Protein AF-A0A949ZXJ9-F1 (afdb_monomer)

Solvent-accessible surface area (backbone atoms only — not comparable to full-atom values): 14712 Å² total; per-residue (Å²): 136,83,86,86,90,83,84,88,88,80,91,83,83,80,79,71,75,76,80,73,78,78,48,72,56,46,71,42,41,58,65,57,52,45,64,54,50,70,73,74,50,68,72,44,39,47,47,49,15,63,69,40,70,42,55,49,70,57,46,52,46,35,64,77,39,49,53,77,28,40,34,56,60,52,51,35,49,32,49,62,71,32,32,38,46,34,33,14,66,48,75,73,50,61,63,41,78,58,80,86,57,70,38,28,66,61,82,78,85,68,98,75,73,59,37,93,50,44,85,59,66,90,40,46,70,57,50,52,36,55,76,68,73,48,52,64,62,56,49,14,59,75,70,74,52,51,49,68,52,50,52,29,36,62,72,48,61,20,38,34,49,56,43,48,51,56,33,47,76,71,58,23,43,63,32,34,34,35,36,37,92,39,94,45,62,60,52,50,47,50,58,57,38,49,58,47,71,76,46,51,89,84,54,63,96,54,77,79,69,80,69,76,77,70,71,86,87,70,79,80,78,75,77,80,80,79,80,68,79,84,78,81,82,79,82,84,80,82,92,133

Secondary structure (DSSP, 8-state):
-----------------------PPPEEEHHHHHHT-----HHHHHHHHHHH---HHHHHHHHH-GGGSBHHHHHHHHHHTT-EEEEESSSGGGS---TTS-EEETT---SSSS----------HHHHHHHTT--HHHHHHHTT--HHHHHHHHTT-SBHHHHHHHHHHTT-EEEEE--TT-SSHHHHHHHHHHHHHH-GGGS-SS---------S-----------PPPPPP-------

pLDDT: mean 71.78, std 20.56, range [30.41, 97.06]

Sequence (240 aa):
MQQTDAGLTRLESDHSPGSAVHWAPSVMTLDEFVQRMPQVQPPCAYRLSLDSGVEFNNVKHAFEQPLAVRLDTWLRLLRSLGVSMVAAARREDVASGDETVARVLIGAASENAGPALAPSGRRSLQDCRRAHNLSMAALAHQIGVSIDTVTSVERGHGLLRNVVRVCEQFGLKLFVAMPGRFRSVDELWAAHAERYLRAPKQFPLRRPTRKFDVPPEMDPPTPPRRSGPPRKARKSQQSG

Nearest PDB structures (foldseek):
  4ghj-assembly1_A  TM=9.511E-01  e=1.678E-01  Vibrio vulnificus CMCP6
  4pu8-assembly1_B  TM=9.112E-01  e=3.532E-01  Shewanella oneidensis MR-1
  9f9s-assembly1_CN  TM=8.215E-01  e=3.350E-01  Saccharomyces cerevisiae
  1pra-assembly1_A  TM=7.106E-01  e=7.051E-01  Phage 434
  3tys-assembly1_A  TM=6.679E-01  e=7.051E-01  Enterococcus faecalis

Radius of gyration: 29.55 Å; Cα contacts (8 Å, |Δi|>4): 280; chains: 1; bounding box: 151×35×68 Å

Structure (mmCIF, N/CA/C/O backbone):
data_AF-A0A949ZXJ9-F1
#
_entry.id   AF-A0A949ZXJ9-F1
#
loop_
_atom_site.group_PDB
_atom_site.id
_atom_site.type_symbol
_atom_site.label_atom_id
_atom_site.label_alt_id
_atom_site.label_comp_id
_atom_site.label_asym_id
_atom_site.label_entity_id
_atom_site.label_seq_id
_atom_site.pdbx_PDB_ins_code
_atom_site.Cartn_x
_atom_site.Cartn_y
_atom_site.Cartn_z
_atom_site.occupancy
_atom_site.B_iso_or_equiv
_atom_site.auth_seq_id
_atom_site.auth_comp_id
_atom_site.auth_asym_id
_atom_site.auth_atom_id
_atom_site.pdbx_PDB_model_num
ATOM 1 N N . MET A 1 1 ? -79.189 5.398 -4.515 1.00 35.25 1 MET A N 1
ATOM 2 C CA . MET A 1 1 ? -79.164 4.210 -3.632 1.00 35.25 1 MET A CA 1
ATOM 3 C C . MET A 1 1 ? -77.748 3.661 -3.696 1.00 35.25 1 MET A C 1
ATOM 5 O O . MET A 1 1 ? -77.304 3.362 -4.789 1.00 35.25 1 MET A O 1
ATOM 9 N N . GLN A 1 2 ? -76.923 4.023 -2.716 1.00 37.09 2 GLN A N 1
ATOM 10 C CA . GLN A 1 2 ? -76.567 3.252 -1.510 1.00 37.09 2 GLN A CA 1
ATOM 11 C C . GLN A 1 2 ? -75.369 2.308 -1.731 1.00 37.09 2 GLN A C 1
ATOM 13 O O . GLN A 1 2 ? -75.341 1.513 -2.660 1.00 37.09 2 GLN A O 1
ATOM 18 N N . GLN A 1 3 ? -74.388 2.515 -0.847 1.00 40.44 3 GLN A N 1
ATOM 19 C CA . GLN A 1 3 ? -73.155 1.780 -0.548 1.00 40.44 3 GLN A CA 1
ATOM 20 C C . GLN A 1 3 ? -73.360 0.262 -0.375 1.00 40.44 3 GLN A C 1
ATOM 22 O O . GLN A 1 3 ? -74.441 -0.134 0.041 1.00 40.44 3 GLN A O 1
ATOM 27 N N . THR A 1 4 ? -72.305 -0.551 -0.557 1.00 39.22 4 THR A N 1
ATOM 28 C CA . THR A 1 4 ? -71.490 -1.077 0.569 1.00 39.22 4 THR A CA 1
ATOM 29 C C . THR A 1 4 ? -70.258 -1.879 0.132 1.00 39.22 4 THR A C 1
ATOM 31 O O . THR A 1 4 ? -70.252 -2.573 -0.878 1.00 39.22 4 THR A O 1
ATOM 34 N N . ASP A 1 5 ? -69.246 -1.717 0.982 1.00 41.28 5 ASP A N 1
ATOM 35 C CA . ASP A 1 5 ? -67.963 -2.391 1.190 1.00 41.28 5 ASP A CA 1
ATOM 36 C C . ASP A 1 5 ? -68.040 -3.926 1.363 1.00 41.28 5 ASP A C 1
ATOM 38 O O . ASP A 1 5 ? -69.066 -4.415 1.836 1.00 41.28 5 ASP A O 1
ATOM 42 N N . ALA A 1 6 ? -66.933 -4.636 1.073 1.00 38.34 6 ALA A N 1
ATOM 43 C CA . ALA A 1 6 ? -66.349 -5.740 1.874 1.00 38.34 6 ALA A CA 1
ATOM 44 C C . ALA A 1 6 ? -65.429 -6.693 1.060 1.00 38.34 6 ALA A C 1
ATOM 46 O O . ALA A 1 6 ? -65.893 -7.567 0.337 1.00 38.34 6 ALA A O 1
ATOM 47 N N . GLY A 1 7 ? -64.113 -6.575 1.281 1.00 30.41 7 GLY A N 1
ATOM 48 C CA . GLY A 1 7 ? -63.345 -7.583 2.038 1.00 30.41 7 GLY A CA 1
ATOM 49 C C . GLY A 1 7 ? -62.830 -8.891 1.393 1.00 30.41 7 GLY A C 1
ATOM 50 O O . GLY A 1 7 ? -63.604 -9.806 1.150 1.00 30.41 7 GLY A O 1
ATOM 51 N N . LEU A 1 8 ? -61.483 -9.012 1.412 1.00 33.41 8 LEU A N 1
ATOM 52 C CA . LEU A 1 8 ? -60.635 -10.209 1.680 1.00 33.41 8 LEU A CA 1
ATOM 53 C C . LEU A 1 8 ? -60.565 -11.348 0.626 1.00 33.41 8 LEU A C 1
ATOM 55 O O . LEU A 1 8 ? -61.579 -11.749 0.086 1.00 33.41 8 LEU A O 1
ATOM 59 N N . THR A 1 9 ? -59.463 -12.063 0.327 1.00 37.66 9 THR A N 1
ATOM 60 C CA . THR A 1 9 ? -57.995 -12.056 0.593 1.00 37.66 9 THR A CA 1
ATOM 61 C C . THR A 1 9 ? -57.400 -13.275 -0.145 1.00 37.66 9 THR A C 1
ATOM 63 O O . THR A 1 9 ? -57.955 -14.360 0.015 1.00 37.66 9 THR A O 1
ATOM 66 N N . ARG A 1 10 ? -56.247 -13.148 -0.827 1.00 32.66 10 ARG A N 1
ATOM 67 C CA . ARG A 1 10 ? -55.096 -14.103 -0.839 1.00 32.66 10 ARG A CA 1
ATOM 68 C C . ARG A 1 10 ? -54.041 -13.592 -1.838 1.00 32.66 10 ARG A C 1
ATOM 70 O O . ARG A 1 10 ? -54.324 -13.528 -3.022 1.00 32.66 10 ARG A O 1
ATOM 77 N N . LEU A 1 11 ? -52.938 -12.972 -1.407 1.00 33.12 11 LEU A N 1
ATOM 78 C CA . LEU A 1 11 ? -5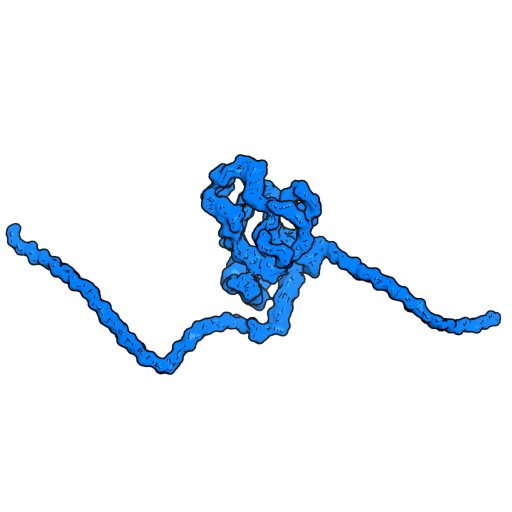1.667 -13.617 -1.033 1.00 33.12 11 LEU A CA 1
ATOM 79 C C . LEU A 1 11 ? -51.212 -14.676 -2.046 1.00 33.12 11 LEU A C 1
ATOM 81 O O . LEU A 1 11 ? -51.436 -15.858 -1.816 1.00 33.12 11 LEU A O 1
ATOM 85 N N . GLU A 1 12 ? -50.494 -14.243 -3.083 1.00 33.81 12 GLU A N 1
ATOM 86 C CA . GLU A 1 12 ? -49.236 -14.896 -3.444 1.00 33.81 12 GLU A CA 1
ATOM 87 C C . GLU A 1 12 ? -48.140 -13.838 -3.584 1.00 33.81 12 GLU A C 1
ATOM 89 O O . GLU A 1 12 ? -48.235 -12.832 -4.284 1.00 33.81 12 GLU A O 1
ATOM 94 N N . SER A 1 13 ? -47.143 -14.059 -2.749 1.00 41.78 13 SER A N 1
ATOM 95 C CA . SER A 1 13 ? -45.873 -13.390 -2.616 1.00 41.78 13 SER A CA 1
ATOM 96 C C . SER A 1 13 ? -44.970 -13.715 -3.798 1.00 41.78 13 SER A C 1
ATOM 98 O O . SER A 1 13 ? -44.539 -14.857 -3.907 1.00 41.78 13 SER A O 1
ATOM 100 N N . ASP A 1 14 ? -44.559 -12.703 -4.554 1.00 32.44 14 ASP A N 1
ATOM 101 C CA . ASP A 1 14 ? -43.252 -12.737 -5.205 1.00 32.44 14 ASP A CA 1
ATOM 102 C C . ASP A 1 14 ? -42.349 -11.719 -4.518 1.00 32.44 14 ASP A C 1
ATOM 104 O O . ASP A 1 14 ? -42.272 -10.532 -4.844 1.00 32.44 14 ASP A O 1
ATOM 108 N N . HIS A 1 15 ? -41.683 -12.222 -3.478 1.00 34.06 15 HIS A N 1
ATOM 109 C CA . HIS A 1 15 ? -40.451 -11.652 -2.966 1.00 34.06 15 HIS A CA 1
ATOM 110 C C . HIS A 1 15 ? -39.441 -11.582 -4.114 1.00 34.06 15 HIS A C 1
ATOM 112 O O . HIS A 1 15 ? -38.702 -12.530 -4.370 1.00 34.06 15 HIS A O 1
ATOM 118 N N . SER A 1 16 ? -39.378 -10.433 -4.783 1.00 33.38 16 SER A N 1
ATOM 119 C CA . SER A 1 16 ? -38.184 -10.077 -5.540 1.00 33.38 16 SER A CA 1
ATOM 120 C C . SER A 1 16 ? -37.011 -10.052 -4.553 1.00 33.38 16 SER A C 1
ATOM 122 O O . SER A 1 16 ? -37.080 -9.314 -3.562 1.00 33.38 16 SER A O 1
ATOM 124 N N . PRO A 1 17 ? -35.954 -10.861 -4.758 1.00 38.81 17 PRO A N 1
ATOM 125 C CA . PRO A 1 17 ? -34.787 -10.811 -3.900 1.00 38.81 17 PRO A CA 1
ATOM 126 C C . PRO A 1 17 ? -34.227 -9.398 -4.001 1.00 38.81 17 PRO A C 1
ATOM 128 O O . PRO A 1 17 ? -34.030 -8.879 -5.101 1.00 38.81 17 PRO A O 1
ATOM 131 N N . GLY A 1 18 ? -34.057 -8.760 -2.841 1.00 31.17 18 GLY A N 1
ATOM 132 C CA . GLY A 1 18 ? -33.587 -7.390 -2.738 1.00 31.17 18 GLY A CA 1
ATOM 133 C C . GLY A 1 18 ? -32.405 -7.186 -3.671 1.00 31.17 18 GLY A C 1
ATOM 134 O O . GLY A 1 18 ? -31.386 -7.860 -3.530 1.00 31.17 18 GLY A O 1
ATOM 135 N N . SER A 1 19 ? -32.581 -6.285 -4.639 1.00 33.31 19 SER A N 1
ATOM 136 C CA . SER A 1 19 ? -31.509 -5.788 -5.487 1.00 33.31 19 SER A CA 1
ATOM 137 C C . SER A 1 19 ? -30.420 -5.289 -4.550 1.00 33.31 19 SER A C 1
ATOM 139 O O . SER A 1 19 ? -30.524 -4.191 -3.999 1.00 33.31 19 SER A O 1
ATOM 141 N N . ALA A 1 20 ? -29.421 -6.134 -4.292 1.00 38.53 20 ALA A N 1
ATOM 142 C CA . ALA A 1 20 ? -28.254 -5.762 -3.530 1.00 38.53 20 ALA A CA 1
ATOM 143 C C . ALA A 1 20 ? -27.659 -4.591 -4.294 1.00 38.53 20 ALA A C 1
ATOM 145 O O . ALA A 1 20 ? -27.154 -4.756 -5.403 1.00 38.53 20 ALA A O 1
ATOM 146 N N . VAL A 1 21 ? -27.820 -3.386 -3.751 1.00 38.50 21 VAL A N 1
ATOM 147 C CA . VAL A 1 21 ? -27.172 -2.204 -4.293 1.00 38.50 21 VAL A CA 1
ATOM 148 C C . VAL A 1 21 ? -25.686 -2.532 -4.248 1.00 38.50 21 VAL A C 1
ATOM 150 O O . VAL A 1 21 ? -25.080 -2.563 -3.176 1.00 38.50 21 VAL A O 1
ATOM 153 N N . HIS A 1 22 ? -25.121 -2.895 -5.398 1.00 47.06 22 HIS A N 1
ATOM 154 C CA . HIS A 1 22 ? -23.694 -3.099 -5.557 1.00 47.06 22 HIS A CA 1
ATOM 155 C C . HIS A 1 22 ? -23.064 -1.716 -5.458 1.00 47.06 22 HIS A C 1
ATOM 157 O O . HIS A 1 22 ? -22.890 -1.006 -6.444 1.00 47.06 22 HIS A O 1
ATOM 163 N N . TRP A 1 23 ? -22.806 -1.289 -4.225 1.00 56.69 23 TRP A N 1
ATOM 164 C CA . TRP A 1 23 ? -22.100 -0.053 -3.955 1.00 56.69 23 TRP A CA 1
ATOM 165 C C . TRP A 1 23 ? -20.683 -0.202 -4.504 1.00 56.69 23 TRP A C 1
ATOM 167 O O . TRP A 1 23 ? -19.914 -1.050 -4.039 1.00 56.69 23 TRP A O 1
ATOM 177 N N . ALA A 1 24 ? -20.362 0.595 -5.525 1.00 66.00 24 ALA A N 1
ATOM 178 C CA . ALA A 1 24 ? -19.021 0.652 -6.082 1.00 66.00 24 ALA A CA 1
ATOM 179 C C . ALA A 1 24 ? -18.012 0.948 -4.954 1.00 66.00 24 ALA A C 1
ATOM 181 O O . ALA A 1 24 ? -18.298 1.779 -4.083 1.00 66.00 24 ALA A O 1
ATOM 182 N N . PRO A 1 25 ? -16.850 0.271 -4.924 1.00 73.50 25 PRO A N 1
ATOM 183 C CA . PRO A 1 25 ? -15.856 0.513 -3.890 1.00 73.50 25 PRO A CA 1
ATOM 184 C C . PRO A 1 25 ? -15.396 1.971 -3.956 1.00 73.50 25 PRO A C 1
ATOM 186 O O . PRO A 1 25 ? -15.124 2.504 -5.031 1.00 73.50 25 PRO A O 1
ATOM 189 N N . SER A 1 26 ? -15.293 2.622 -2.799 1.00 85.38 26 SER A N 1
ATOM 190 C CA . SER A 1 26 ? -14.729 3.969 -2.727 1.00 85.38 26 SER A CA 1
ATOM 191 C C . SER A 1 26 ? -13.209 3.883 -2.866 1.00 85.38 26 SER A C 1
ATOM 193 O O . SER A 1 26 ? -12.551 3.158 -2.114 1.00 85.38 26 SER A O 1
ATOM 195 N N . VAL A 1 27 ? -12.661 4.586 -3.859 1.00 89.06 27 VAL A N 1
ATOM 196 C CA . VAL A 1 27 ? -11.242 4.537 -4.234 1.00 89.06 27 VAL A CA 1
ATOM 197 C C . VAL A 1 27 ? -10.588 5.886 -3.963 1.00 89.06 27 VAL A C 1
ATOM 199 O O . VAL A 1 27 ? -11.082 6.925 -4.398 1.00 89.06 27 VAL A O 1
ATOM 202 N N . MET A 1 28 ? -9.447 5.865 -3.282 1.00 91.44 28 MET A N 1
ATOM 203 C CA . MET A 1 28 ? -8.656 7.054 -2.951 1.00 91.44 28 MET A CA 1
ATOM 204 C C . MET A 1 28 ? -7.157 6.757 -3.043 1.00 91.44 28 MET A C 1
ATOM 206 O O . MET A 1 28 ? -6.758 5.599 -3.146 1.00 91.44 28 MET A O 1
ATOM 210 N N . THR A 1 29 ? -6.309 7.779 -3.054 1.00 91.25 29 THR A N 1
ATOM 211 C CA . THR A 1 29 ? -4.852 7.602 -2.988 1.00 91.25 29 THR A CA 1
ATOM 212 C C . THR A 1 29 ? -4.421 7.175 -1.583 1.00 91.25 29 THR A C 1
ATOM 214 O O . THR A 1 29 ? -5.170 7.317 -0.613 1.00 91.25 29 THR A O 1
ATOM 217 N N . LEU A 1 30 ? -3.194 6.659 -1.459 1.00 86.69 30 LEU A N 1
ATOM 218 C CA . LEU A 1 30 ? -2.596 6.368 -0.152 1.00 86.69 30 LEU A CA 1
ATOM 219 C C . LEU A 1 30 ? -2.571 7.612 0.753 1.00 86.69 30 LEU A C 1
ATOM 221 O O . LEU A 1 30 ? -2.910 7.518 1.930 1.00 86.69 30 LEU A O 1
ATOM 225 N N . ASP A 1 31 ? -2.221 8.769 0.191 1.00 85.50 31 ASP A N 1
ATOM 226 C CA . ASP A 1 31 ? -2.142 10.025 0.938 1.00 85.50 31 ASP A CA 1
ATOM 227 C C . ASP A 1 31 ? -3.522 10.499 1.400 1.00 85.50 31 ASP A C 1
ATOM 229 O O . ASP A 1 31 ? -3.679 10.862 2.561 1.00 85.50 31 ASP A O 1
ATOM 233 N N . GLU A 1 32 ? -4.543 10.431 0.537 1.00 89.38 32 GLU A N 1
ATOM 234 C CA . GLU A 1 32 ? -5.927 10.753 0.910 1.00 89.38 32 GLU A CA 1
ATOM 235 C C . GLU A 1 32 ? -6.420 9.841 2.039 1.00 89.38 32 GLU A C 1
ATOM 237 O O . GLU A 1 32 ? -7.054 10.314 2.980 1.00 89.38 32 GLU A O 1
ATOM 242 N N . PHE A 1 33 ? -6.109 8.544 1.969 1.00 87.06 33 PHE A N 1
ATOM 243 C CA . PHE A 1 33 ? -6.472 7.578 3.001 1.00 87.06 33 PHE A CA 1
ATOM 244 C C . PHE A 1 33 ? -5.816 7.908 4.344 1.00 87.06 33 PHE A C 1
ATOM 246 O O . PHE A 1 33 ? -6.493 7.916 5.366 1.00 87.06 33 PHE A O 1
ATOM 253 N N . VAL A 1 34 ? -4.518 8.225 4.342 1.00 83.19 34 VAL A N 1
ATOM 254 C CA . VAL A 1 34 ? -3.758 8.544 5.559 1.00 83.19 34 VAL A CA 1
ATOM 255 C C . VAL A 1 34 ? -4.181 9.894 6.146 1.00 83.19 34 VAL A C 1
ATOM 257 O O . VAL A 1 34 ? -4.393 9.992 7.350 1.00 83.19 34 VAL A O 1
ATOM 260 N N . GLN A 1 35 ? -4.379 10.924 5.316 1.00 81.69 35 GLN A N 1
ATOM 261 C CA . GLN A 1 35 ? -4.863 12.239 5.762 1.00 81.69 35 GLN A CA 1
ATOM 262 C C . GLN A 1 35 ? -6.271 12.165 6.360 1.00 81.69 35 GLN A C 1
ATOM 264 O O . GLN A 1 35 ? -6.571 12.857 7.332 1.00 81.69 35 GLN A O 1
ATOM 269 N N . ARG A 1 36 ? -7.128 11.306 5.794 1.00 78.00 36 ARG A N 1
ATOM 270 C CA . ARG A 1 36 ? -8.477 11.015 6.298 1.00 78.00 36 ARG A CA 1
ATOM 271 C C . ARG A 1 36 ? -8.502 9.988 7.424 1.00 78.00 36 ARG A C 1
ATOM 273 O O . ARG A 1 36 ? -9.582 9.604 7.855 1.00 78.00 36 ARG A O 1
ATOM 280 N N . MET A 1 37 ? -7.347 9.607 7.961 1.00 70.31 37 MET A N 1
ATOM 281 C CA . MET A 1 37 ? -7.251 9.048 9.306 1.00 70.31 37 MET A CA 1
ATOM 282 C C . MET A 1 37 ? -6.791 10.117 10.300 1.00 70.31 37 MET A C 1
ATOM 284 O O . MET A 1 37 ? -5.748 9.949 10.945 1.00 70.31 37 MET A O 1
ATOM 288 N N . PRO A 1 38 ? -7.514 11.246 10.438 1.00 52.94 38 PRO A N 1
ATOM 289 C CA . PRO A 1 38 ? -7.134 12.247 11.406 1.00 52.94 38 PRO A CA 1
ATOM 290 C C . PRO A 1 38 ? -7.295 11.602 12.777 1.00 52.94 38 PRO A C 1
ATOM 292 O O . PRO A 1 38 ? -8.370 11.127 13.124 1.00 52.94 38 PRO A O 1
ATOM 295 N N . GLN A 1 39 ? -6.222 11.579 13.565 1.00 52.75 39 GLN A N 1
ATOM 296 C CA . GLN A 1 39 ? -6.271 11.086 14.937 1.00 52.75 39 GLN A CA 1
ATOM 297 C C . GLN A 1 39 ? -6.720 9.625 14.995 1.00 52.75 39 GLN A C 1
ATOM 299 O O . GLN A 1 39 ? -7.873 9.298 15.276 1.00 52.75 39 GLN A O 1
ATOM 304 N N . VAL A 1 40 ? -5.769 8.714 14.813 1.00 53.06 40 VAL A N 1
ATOM 305 C CA . VAL A 1 40 ? -5.914 7.364 15.342 1.00 53.06 40 VAL A CA 1
ATOM 306 C C . VAL A 1 40 ? -6.118 7.485 16.858 1.00 53.06 40 VAL A C 1
ATOM 308 O O . VAL A 1 40 ? -5.170 7.496 17.640 1.00 53.06 40 VAL A O 1
ATOM 311 N N . GLN A 1 41 ? -7.373 7.659 17.273 1.00 55.47 41 GLN A N 1
ATOM 312 C CA . GLN A 1 41 ? -7.766 7.664 18.667 1.00 55.47 41 GLN A CA 1
ATOM 313 C C . GLN A 1 41 ? -7.244 6.339 19.245 1.00 55.47 41 GLN A C 1
ATOM 315 O O . GLN A 1 41 ? -7.408 5.290 18.602 1.00 55.47 41 GLN A O 1
ATOM 320 N N . PRO A 1 42 ? -6.590 6.354 20.419 1.00 57.97 42 PRO A N 1
ATOM 321 C CA . PRO A 1 42 ? -5.915 5.184 20.981 1.00 57.97 42 PRO A CA 1
ATOM 322 C C . PRO A 1 42 ? -6.707 3.861 20.935 1.00 57.97 42 PRO A C 1
ATOM 324 O O . PRO A 1 42 ? -6.080 2.833 20.659 1.00 57.97 42 PRO A O 1
ATOM 327 N N . PRO A 1 43 ? -8.050 3.839 21.125 1.00 64.88 43 PRO A N 1
ATOM 328 C CA . PRO A 1 43 ? -8.830 2.601 21.063 1.00 64.88 43 PRO A CA 1
ATOM 329 C C . PRO A 1 43 ? -8.708 1.874 19.719 1.00 64.88 43 PRO A C 1
ATOM 331 O O . PRO A 1 43 ? -8.622 0.647 19.673 1.00 64.88 43 PRO A O 1
ATOM 334 N N . CYS A 1 44 ? -8.643 2.623 18.620 1.00 70.88 44 CYS A N 1
ATOM 335 C CA . CYS A 1 44 ? -8.698 2.061 17.280 1.00 70.88 44 CYS A CA 1
ATOM 336 C C . CYS A 1 44 ? -7.325 1.580 16.785 1.00 70.88 44 CYS A C 1
ATOM 338 O O . CYS A 1 44 ? -7.248 0.500 16.203 1.00 70.88 44 CYS A O 1
ATOM 340 N N . ALA A 1 45 ? -6.225 2.292 17.085 1.00 75.81 45 ALA A N 1
ATOM 341 C CA . ALA A 1 45 ? -4.870 1.757 16.846 1.00 75.81 45 ALA A CA 1
ATOM 342 C C . ALA A 1 45 ? -4.631 0.483 17.646 1.00 75.81 45 ALA A C 1
ATOM 344 O O . ALA A 1 45 ? -4.013 -0.458 17.152 1.00 75.81 45 ALA A O 1
ATOM 345 N N . TYR A 1 46 ? -5.088 0.467 18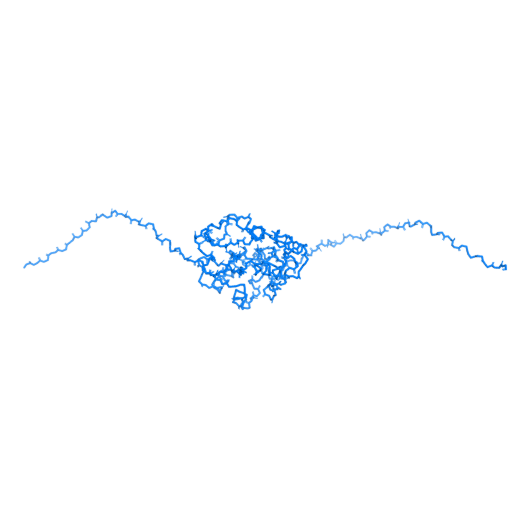.899 1.00 76.75 46 TYR A N 1
ATOM 346 C CA . TYR A 1 46 ? -4.913 -0.686 19.764 1.00 76.75 46 TYR A CA 1
ATOM 347 C C . TYR A 1 46 ? -5.678 -1.894 19.235 1.00 76.75 46 TYR A C 1
ATOM 349 O O . TYR A 1 46 ? -5.105 -2.975 19.108 1.00 76.75 46 TYR A O 1
ATOM 357 N N . ARG A 1 47 ? -6.936 -1.699 18.830 1.00 78.56 47 ARG A N 1
ATOM 358 C CA . ARG A 1 47 ? -7.719 -2.749 18.181 1.00 78.56 47 ARG A CA 1
ATOM 359 C C . ARG A 1 47 ? -7.057 -3.242 16.895 1.00 78.56 47 ARG A C 1
ATOM 361 O O . ARG A 1 47 ? -6.891 -4.447 16.731 1.00 78.56 47 ARG A O 1
ATOM 368 N N . LEU A 1 48 ? -6.608 -2.329 16.040 1.00 83.25 48 LEU A N 1
ATOM 369 C CA . LEU A 1 48 ? -5.936 -2.680 14.795 1.00 83.25 48 LEU A CA 1
ATOM 370 C C . LEU A 1 48 ? -4.632 -3.452 15.046 1.00 83.25 48 LEU A C 1
ATOM 372 O O . LEU A 1 48 ? -4.328 -4.400 14.326 1.00 83.25 48 LEU A O 1
ATOM 376 N N . SER A 1 49 ? -3.887 -3.101 16.096 1.00 86.19 49 SER A N 1
ATOM 377 C CA . SER A 1 49 ? -2.706 -3.842 16.560 1.00 86.19 49 SER A CA 1
ATOM 378 C C . SER A 1 49 ? -3.052 -5.287 16.931 1.00 86.19 49 SER A C 1
ATOM 380 O O . SER A 1 49 ? -2.312 -6.207 16.590 1.00 86.19 49 SER A O 1
ATOM 382 N N . LEU A 1 50 ? -4.169 -5.511 17.627 1.00 82.56 50 LEU A N 1
ATOM 383 C CA . LEU A 1 50 ? -4.619 -6.858 17.991 1.00 82.56 50 LEU A CA 1
ATOM 384 C C . LEU A 1 50 ? -5.078 -7.662 16.770 1.00 82.56 50 LEU A C 1
ATOM 386 O O . LEU A 1 50 ? -4.667 -8.809 16.620 1.00 82.56 50 LEU A O 1
ATOM 390 N N . ASP A 1 51 ? -5.866 -7.051 15.886 1.00 83.50 51 ASP A N 1
ATOM 391 C CA . ASP A 1 51 ? -6.423 -7.725 14.705 1.00 83.50 51 ASP A CA 1
ATOM 392 C C . ASP A 1 51 ? -5.344 -8.083 13.676 1.00 83.50 51 ASP A C 1
ATOM 394 O O . ASP A 1 51 ? -5.389 -9.146 13.058 1.00 83.50 51 ASP A O 1
ATOM 398 N N . SER A 1 52 ? -4.339 -7.219 13.522 1.00 84.06 52 SER A N 1
ATOM 399 C CA . SER A 1 52 ? -3.246 -7.412 12.562 1.00 84.06 52 SER A CA 1
ATOM 400 C C . SER A 1 52 ? -2.045 -8.181 13.125 1.00 84.06 52 SER A C 1
ATOM 402 O O . SER A 1 52 ? -1.170 -8.598 12.360 1.00 84.06 52 SER A O 1
ATOM 404 N N . GLY A 1 53 ? -1.951 -8.311 14.453 1.00 86.00 53 GLY A N 1
ATOM 405 C CA . GLY A 1 53 ? -0.754 -8.788 15.151 1.00 86.00 53 GLY A CA 1
ATOM 406 C C . GLY A 1 53 ? 0.447 -7.830 15.073 1.00 86.00 53 GLY A C 1
ATOM 407 O O . GLY A 1 53 ? 1.554 -8.205 15.462 1.00 86.00 53 GLY A O 1
ATOM 408 N N . VAL A 1 54 ? 0.265 -6.610 14.557 1.00 87.12 54 VAL A N 1
ATOM 409 C CA . VAL A 1 54 ? 1.302 -5.569 14.489 1.00 87.12 54 VAL A CA 1
ATOM 410 C C . VAL A 1 54 ? 1.347 -4.826 15.816 1.00 87.12 54 VAL A C 1
ATOM 412 O O . VAL A 1 54 ? 0.316 -4.477 16.369 1.00 87.12 54 VAL A O 1
ATOM 415 N N . GLU A 1 55 ? 2.536 -4.553 16.345 1.00 86.50 55 GLU A N 1
ATOM 416 C CA . GLU A 1 55 ? 2.648 -3.837 17.617 1.00 86.50 55 GLU A CA 1
ATOM 417 C C . GLU A 1 55 ? 2.055 -2.425 17.554 1.00 86.50 55 GLU A C 1
ATOM 419 O O . GLU A 1 55 ? 2.268 -1.707 16.583 1.00 86.50 55 GLU A O 1
ATOM 424 N N . PHE A 1 56 ? 1.388 -1.992 18.627 1.00 83.12 56 PHE A N 1
ATOM 425 C CA . PHE A 1 56 ? 0.729 -0.684 18.724 1.00 83.12 56 PHE A CA 1
ATOM 426 C C . PHE A 1 56 ? 1.593 0.499 18.256 1.00 83.12 56 PHE A C 1
ATOM 428 O O . PHE A 1 56 ? 1.139 1.317 17.458 1.00 83.12 56 PHE A O 1
ATOM 435 N N . ASN A 1 57 ? 2.855 0.570 18.695 1.00 82.44 57 ASN A N 1
ATOM 436 C CA . ASN A 1 57 ? 3.765 1.644 18.280 1.00 82.44 57 ASN A CA 1
ATOM 437 C C . ASN A 1 57 ? 4.062 1.598 16.773 1.00 82.44 57 ASN A C 1
ATOM 439 O O . ASN A 1 57 ? 4.166 2.644 16.139 1.00 82.44 57 ASN A O 1
ATOM 443 N N . ASN A 1 58 ? 4.133 0.399 16.190 1.00 86.44 58 ASN A N 1
ATOM 444 C CA . ASN A 1 58 ? 4.332 0.213 14.755 1.00 86.44 58 ASN A CA 1
ATOM 445 C C . ASN A 1 58 ? 3.066 0.551 13.961 1.00 86.44 58 ASN A C 1
ATOM 447 O O . ASN A 1 58 ? 3.181 1.053 12.849 1.00 86.44 58 ASN A O 1
ATOM 451 N N . VAL A 1 59 ? 1.871 0.332 14.525 1.00 87.12 59 VAL A N 1
ATOM 452 C CA . VAL A 1 59 ? 0.610 0.813 13.937 1.00 87.12 59 VAL A CA 1
ATOM 453 C C . VAL A 1 59 ? 0.620 2.335 13.870 1.00 87.12 59 VAL A C 1
ATOM 455 O O . VAL A 1 59 ? 0.412 2.898 12.801 1.00 87.12 59 VAL A O 1
ATOM 458 N N . LYS A 1 60 ? 0.918 3.004 14.990 1.00 83.31 60 LYS A N 1
ATOM 459 C CA . LYS A 1 60 ? 0.997 4.468 15.047 1.00 83.31 60 LYS A CA 1
ATOM 460 C C . LYS A 1 60 ? 2.006 5.008 14.029 1.00 83.31 60 LYS A C 1
ATOM 462 O O . LYS A 1 60 ? 1.648 5.833 13.194 1.00 83.31 60 LYS A O 1
ATOM 467 N N . HIS A 1 61 ? 3.225 4.468 14.042 1.00 85.56 61 HIS A N 1
ATOM 468 C CA . HIS A 1 61 ? 4.266 4.862 13.098 1.00 85.56 61 HIS A CA 1
ATOM 469 C C . HIS A 1 61 ? 3.842 4.641 11.640 1.00 85.56 61 HIS A C 1
ATOM 471 O O . HIS A 1 61 ? 4.148 5.466 10.781 1.00 85.56 61 HIS A O 1
ATOM 477 N N . ALA A 1 62 ? 3.097 3.567 11.357 1.00 88.88 62 ALA A N 1
ATOM 478 C CA . ALA A 1 62 ? 2.661 3.272 10.004 1.00 88.88 62 ALA A CA 1
ATOM 479 C C . ALA A 1 62 ? 1.709 4.319 9.421 1.00 88.88 62 ALA A C 1
ATOM 481 O O . ALA A 1 62 ? 1.783 4.596 8.229 1.00 88.88 62 ALA A O 1
ATOM 482 N N . PHE A 1 63 ? 0.854 4.925 10.241 1.00 86.31 63 PHE A N 1
ATOM 483 C CA . PHE A 1 63 ? -0.028 6.004 9.792 1.00 86.31 63 PHE A CA 1
ATOM 484 C C . PHE A 1 63 ? 0.646 7.378 9.824 1.00 86.31 63 PHE A C 1
ATOM 486 O O . PHE A 1 63 ? 0.298 8.237 9.025 1.00 86.31 63 PHE A O 1
ATOM 493 N N . GLU A 1 64 ? 1.647 7.585 10.681 1.00 86.50 64 GLU A N 1
ATOM 494 C CA . GLU A 1 64 ? 2.448 8.817 10.676 1.00 86.50 64 GLU A CA 1
ATOM 495 C C . GLU A 1 64 ? 3.397 8.895 9.472 1.00 86.50 64 GLU A C 1
ATOM 497 O O . GLU A 1 64 ? 3.638 9.974 8.935 1.00 86.50 64 GLU A O 1
ATOM 502 N N . GLN A 1 65 ? 3.965 7.759 9.055 1.00 89.19 65 GLN A N 1
ATOM 503 C CA . GLN A 1 65 ? 4.964 7.686 7.986 1.00 89.19 65 GLN A CA 1
ATOM 504 C C . GLN A 1 65 ? 4.734 6.464 7.082 1.00 89.19 65 GLN A C 1
ATOM 506 O O . GLN A 1 65 ? 5.590 5.576 7.019 1.00 89.19 65 GLN A O 1
ATOM 511 N N . PRO A 1 66 ? 3.622 6.406 6.327 1.00 89.25 66 PRO A N 1
ATOM 512 C CA . PRO A 1 66 ? 3.247 5.229 5.535 1.00 89.25 66 PRO A CA 1
ATOM 513 C C . PRO A 1 66 ? 4.342 4.800 4.552 1.00 89.25 66 PRO A C 1
ATOM 515 O O . PRO A 1 66 ? 4.654 3.619 4.426 1.00 89.25 66 PRO A O 1
ATOM 518 N N . LEU A 1 67 ? 5.028 5.752 3.918 1.00 92.38 67 LEU A N 1
ATOM 519 C CA . LEU A 1 67 ? 6.091 5.469 2.950 1.00 92.38 67 LEU A CA 1
ATOM 520 C C . LEU A 1 67 ? 7.342 4.803 3.560 1.00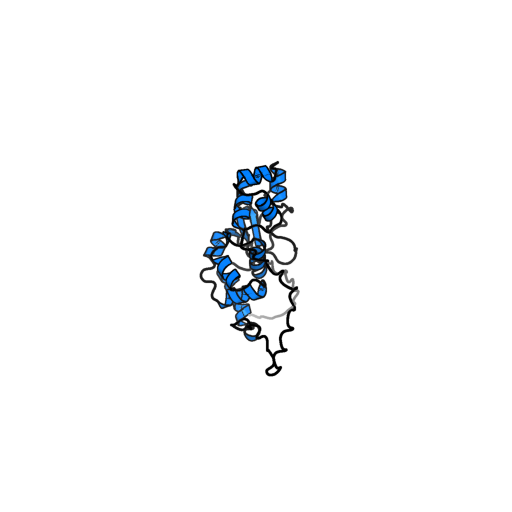 92.38 67 LEU A C 1
ATOM 522 O O . LEU A 1 67 ? 8.119 4.177 2.830 1.00 92.38 67 LEU A O 1
ATOM 526 N N . ALA A 1 68 ? 7.538 4.904 4.877 1.00 91.75 68 ALA A N 1
ATOM 527 C CA . ALA A 1 68 ? 8.630 4.257 5.604 1.00 91.75 68 ALA A CA 1
ATOM 528 C C . ALA A 1 68 ? 8.290 2.824 6.061 1.00 91.75 68 ALA A C 1
ATOM 530 O O . ALA A 1 68 ? 9.162 2.114 6.561 1.00 91.75 68 ALA A O 1
ATOM 531 N N . VAL A 1 69 ? 7.048 2.372 5.870 1.00 92.12 69 VAL A N 1
ATOM 532 C CA . VAL A 1 69 ? 6.573 1.062 6.326 1.00 92.12 69 VAL A CA 1
ATOM 533 C C . VAL A 1 69 ? 6.903 -0.013 5.299 1.00 92.12 69 VAL A C 1
ATOM 535 O O . VAL A 1 69 ? 6.839 0.203 4.086 1.00 92.12 69 VAL A O 1
ATOM 538 N N . ARG A 1 70 ? 7.224 -1.214 5.780 1.00 92.00 70 ARG A N 1
ATOM 539 C CA . ARG A 1 70 ? 7.307 -2.395 4.918 1.00 92.00 70 ARG A CA 1
ATOM 540 C C . ARG A 1 70 ? 5.930 -2.773 4.380 1.00 92.00 70 ARG A C 1
ATOM 542 O O . ARG A 1 70 ? 4.944 -2.777 5.117 1.00 92.00 70 ARG A O 1
ATOM 549 N N . LEU A 1 71 ? 5.882 -3.169 3.115 1.00 90.19 71 LEU A N 1
ATOM 550 C CA . LEU A 1 71 ? 4.656 -3.549 2.430 1.00 90.19 71 LEU A CA 1
ATOM 551 C C . LEU A 1 71 ? 3.893 -4.655 3.177 1.00 90.19 71 LEU A C 1
ATOM 553 O O . LEU A 1 71 ? 2.682 -4.559 3.336 1.00 90.19 71 LEU A O 1
ATOM 557 N N . ASP A 1 72 ? 4.584 -5.664 3.706 1.00 88.88 72 ASP A N 1
ATOM 558 C CA . ASP A 1 72 ? 3.956 -6.775 4.428 1.00 88.88 72 ASP A CA 1
ATOM 559 C C . ASP A 1 72 ? 3.268 -6.343 5.734 1.00 88.88 72 ASP A C 1
ATOM 561 O O . ASP A 1 72 ? 2.218 -6.880 6.094 1.00 88.88 72 ASP A O 1
ATOM 565 N N . THR A 1 73 ? 3.829 -5.356 6.436 1.00 89.62 73 THR A N 1
ATOM 566 C CA . THR A 1 73 ? 3.194 -4.745 7.610 1.00 89.62 73 THR A CA 1
ATOM 567 C C . THR A 1 73 ? 1.976 -3.935 7.184 1.00 89.62 73 THR A C 1
ATOM 569 O O . THR A 1 73 ? 0.901 -4.101 7.755 1.00 89.62 73 THR A O 1
ATOM 572 N N . TRP A 1 74 ? 2.112 -3.106 6.147 1.00 91.00 74 TRP A N 1
ATOM 573 C CA . TRP A 1 74 ? 1.012 -2.279 5.652 1.00 91.00 74 TRP A CA 1
ATOM 574 C C . TRP A 1 74 ? -0.182 -3.116 5.180 1.00 91.00 74 TRP A C 1
ATOM 576 O O . TRP A 1 74 ? -1.319 -2.870 5.574 1.00 91.00 74 TRP A O 1
ATOM 586 N N . LEU A 1 75 ? 0.071 -4.175 4.409 1.00 88.31 75 LEU A N 1
ATOM 587 C CA . LEU A 1 75 ? -0.967 -5.084 3.924 1.00 88.31 75 LEU A CA 1
ATOM 588 C C . LEU A 1 75 ? -1.690 -5.815 5.060 1.00 88.31 75 LEU A C 1
ATOM 590 O O . LEU A 1 75 ? -2.890 -6.061 4.953 1.00 88.31 75 LEU A O 1
ATOM 594 N N . ARG A 1 76 ? -0.998 -6.147 6.160 1.00 87.75 76 ARG A N 1
ATOM 595 C CA . ARG A 1 76 ? -1.636 -6.718 7.359 1.00 87.75 76 ARG A CA 1
ATOM 596 C C . ARG A 1 76 ? -2.613 -5.738 8.008 1.00 87.75 76 ARG A C 1
ATOM 598 O O . ARG A 1 76 ? -3.712 -6.144 8.394 1.00 87.75 76 ARG A O 1
ATOM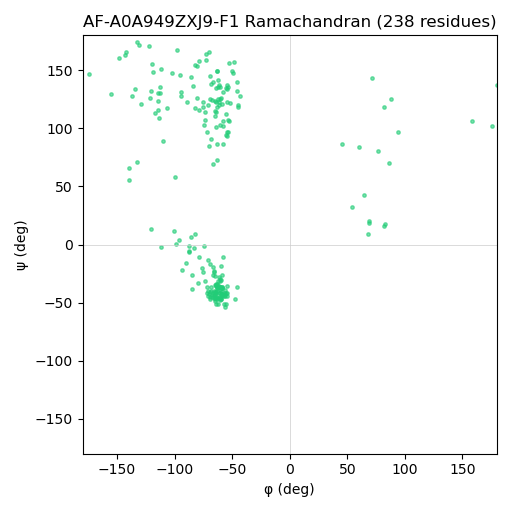 605 N N . LEU A 1 77 ? -2.242 -4.460 8.088 1.00 88.62 77 LEU A N 1
ATOM 606 C CA . LEU A 1 77 ? -3.121 -3.403 8.594 1.00 88.62 77 LEU A CA 1
ATOM 607 C C . LEU A 1 77 ? -4.341 -3.231 7.683 1.00 88.62 77 LEU A C 1
ATOM 609 O O . LEU A 1 77 ? -5.470 -3.322 8.158 1.00 88.62 77 LEU A O 1
ATOM 613 N N . LEU A 1 78 ? -4.130 -3.082 6.371 1.00 88.06 78 LEU A N 1
ATOM 614 C CA . LEU A 1 78 ? -5.224 -2.931 5.406 1.00 88.06 78 LEU A CA 1
ATOM 615 C C . LEU A 1 78 ? -6.187 -4.123 5.423 1.00 88.06 78 LEU A C 1
ATOM 617 O O . LEU A 1 78 ? -7.401 -3.926 5.458 1.00 88.06 78 LEU A O 1
ATOM 621 N N . ARG A 1 79 ? -5.668 -5.355 5.495 1.00 86.19 79 ARG A N 1
ATOM 622 C CA . ARG A 1 79 ? -6.488 -6.573 5.593 1.00 86.19 79 ARG A CA 1
ATOM 623 C C . ARG A 1 79 ? -7.374 -6.576 6.836 1.00 86.19 79 ARG A C 1
ATOM 625 O O . ARG A 1 79 ? -8.535 -6.957 6.751 1.00 86.19 79 ARG A O 1
ATOM 632 N N . SER A 1 80 ? -6.853 -6.111 7.968 1.00 85.12 80 SER A N 1
ATOM 633 C CA . SER A 1 80 ? -7.615 -6.010 9.223 1.00 85.12 80 SER A CA 1
ATOM 634 C C . SER A 1 80 ? -8.748 -4.978 9.136 1.00 85.12 80 SER A C 1
ATOM 636 O O . SER A 1 80 ? -9.773 -5.111 9.805 1.00 85.12 80 SER A O 1
ATOM 638 N N . LEU A 1 81 ? -8.598 -3.984 8.256 1.00 83.12 81 LEU A N 1
ATOM 639 C CA . LEU A 1 81 ? -9.634 -3.010 7.905 1.00 83.12 81 LEU A CA 1
ATOM 640 C C . LEU A 1 81 ? -10.553 -3.492 6.767 1.00 83.12 81 LEU A C 1
ATOM 642 O O . LEU A 1 81 ? -11.550 -2.843 6.462 1.00 83.12 81 LEU A O 1
ATOM 646 N N . GLY A 1 82 ? -10.254 -4.631 6.134 1.00 82.50 82 GLY A N 1
ATOM 647 C CA . GLY A 1 82 ? -10.957 -5.115 4.941 1.00 82.50 82 GLY A CA 1
ATOM 648 C C . GLY A 1 82 ? -10.706 -4.262 3.692 1.00 82.50 82 GLY A C 1
ATOM 649 O O . GLY A 1 82 ? -11.480 -4.311 2.741 1.00 82.50 82 GLY A O 1
ATOM 650 N N . VAL A 1 83 ? -9.649 -3.458 3.700 1.00 86.81 83 VAL A N 1
ATOM 651 C CA . VAL A 1 83 ? -9.276 -2.531 2.633 1.00 86.81 83 VAL A CA 1
ATOM 652 C C . VAL A 1 83 ? -8.246 -3.198 1.718 1.00 86.81 83 VAL A C 1
ATOM 654 O O . VAL A 1 83 ? -7.418 -3.987 2.172 1.00 86.81 83 VAL A O 1
ATOM 657 N N . SER A 1 84 ? -8.284 -2.894 0.421 1.00 87.31 84 SER A N 1
ATOM 658 C CA . SER A 1 84 ? -7.306 -3.393 -0.557 1.00 87.31 84 SER A CA 1
ATOM 659 C C . SER A 1 84 ? -6.420 -2.285 -1.100 1.00 87.31 84 SER A C 1
ATOM 661 O O . SER A 1 84 ? -6.846 -1.137 -1.198 1.00 87.31 84 SER A O 1
ATOM 663 N N . MET A 1 85 ? -5.193 -2.641 -1.482 1.00 89.38 85 MET A N 1
ATOM 664 C CA . MET A 1 85 ? -4.265 -1.739 -2.157 1.00 89.38 85 MET A CA 1
ATOM 665 C C . MET A 1 85 ? -4.023 -2.203 -3.585 1.00 89.38 85 MET A C 1
ATOM 667 O O . MET A 1 85 ? -3.721 -3.370 -3.834 1.00 89.38 85 MET A O 1
ATOM 671 N N . VAL A 1 86 ? -4.150 -1.275 -4.519 1.00 89.19 86 VAL A N 1
ATOM 672 C CA . VAL A 1 86 ? -4.171 -1.547 -5.952 1.00 89.19 86 VAL A CA 1
ATOM 673 C C . VAL A 1 86 ? -3.260 -0.549 -6.646 1.00 89.19 86 VAL A C 1
ATOM 675 O O . VAL A 1 86 ? -3.350 0.640 -6.369 1.00 89.19 86 VAL A O 1
ATOM 678 N N . ALA A 1 87 ? -2.404 -1.003 -7.556 1.00 90.12 87 ALA A N 1
ATOM 679 C CA . ALA A 1 87 ? -1.722 -0.116 -8.488 1.00 90.12 87 ALA A CA 1
ATOM 680 C C . ALA A 1 87 ? -2.511 -0.045 -9.801 1.00 90.12 87 ALA A C 1
ATOM 682 O O . ALA A 1 87 ? -2.842 -1.084 -10.374 1.00 90.12 87 ALA A O 1
ATOM 683 N N . ALA A 1 88 ? -2.818 1.163 -10.265 1.00 90.44 88 ALA A N 1
ATOM 684 C CA . ALA A 1 88 ? -3.535 1.406 -11.517 1.00 90.44 88 ALA A CA 1
ATOM 685 C C . ALA A 1 88 ? -3.075 2.727 -12.151 1.00 90.44 88 ALA A C 1
ATOM 687 O O . ALA A 1 88 ? -2.503 3.569 -11.459 1.00 90.44 88 ALA A O 1
ATOM 688 N N . ALA A 1 89 ? -3.305 2.928 -13.449 1.00 89.25 89 ALA A N 1
ATOM 689 C CA . ALA A 1 89 ? -2.939 4.186 -14.105 1.00 89.25 89 ALA A CA 1
ATOM 690 C C . ALA A 1 89 ? -3.821 5.350 -13.621 1.00 89.25 89 ALA A C 1
ATOM 692 O O . ALA A 1 89 ? -3.330 6.453 -13.353 1.00 89.25 89 ALA A O 1
ATOM 693 N N . ARG A 1 90 ? -5.124 5.093 -13.463 1.00 89.62 90 ARG A N 1
ATOM 694 C CA . ARG A 1 90 ? -6.118 6.067 -13.004 1.00 89.62 90 ARG A CA 1
ATOM 695 C C . ARG A 1 90 ? -6.986 5.508 -11.877 1.00 89.62 90 ARG A C 1
ATOM 697 O O . ARG A 1 90 ? -6.901 4.335 -11.524 1.00 89.62 90 ARG A O 1
ATOM 704 N N . ARG A 1 91 ? -7.808 6.364 -11.266 1.00 89.56 91 ARG A N 1
ATOM 705 C CA . ARG A 1 91 ? -8.657 5.978 -10.125 1.00 89.56 91 ARG A CA 1
ATOM 706 C C . ARG A 1 91 ? -9.811 5.082 -10.583 1.00 89.56 91 ARG A C 1
ATOM 708 O O . ARG A 1 91 ? -10.124 4.092 -9.930 1.00 89.56 91 ARG A O 1
ATOM 715 N N . GLU A 1 92 ? -10.418 5.431 -11.708 1.00 87.00 92 GLU A N 1
ATOM 716 C CA . GLU A 1 92 ? -11.512 4.725 -12.378 1.00 87.00 92 GLU A CA 1
ATOM 717 C C . GLU A 1 92 ? -11.136 3.289 -12.783 1.00 87.00 92 GLU A C 1
ATOM 719 O O . GLU A 1 92 ? -11.960 2.377 -12.713 1.00 87.00 92 GLU A O 1
ATOM 724 N N . ASP A 1 93 ? -9.859 3.065 -13.085 1.00 85.19 93 ASP A N 1
ATOM 725 C CA . ASP A 1 93 ? -9.299 1.771 -13.477 1.00 85.19 93 ASP A CA 1
ATOM 726 C C . ASP A 1 93 ? -9.342 0.731 -12.345 1.00 85.19 93 ASP A C 1
ATOM 728 O O . ASP A 1 93 ? -9.349 -0.477 -12.587 1.00 85.19 93 ASP A O 1
ATOM 732 N N . VAL A 1 94 ? -9.391 1.175 -11.085 1.00 83.06 94 VAL A N 1
ATOM 733 C CA . VAL A 1 94 ? -9.333 0.289 -9.913 1.00 83.06 94 VAL A CA 1
ATOM 734 C C . VAL A 1 94 ? -10.543 -0.637 -9.846 1.00 83.06 94 VAL A C 1
ATOM 736 O O . VAL A 1 94 ? -10.380 -1.817 -9.540 1.00 83.06 94 VAL A O 1
ATOM 739 N N . ALA A 1 95 ? -11.736 -0.133 -10.159 1.00 78.94 95 ALA A N 1
ATOM 740 C CA . ALA A 1 95 ? -12.976 -0.909 -10.150 1.00 78.94 95 ALA A CA 1
ATOM 741 C C . ALA A 1 95 ? -13.388 -1.400 -11.548 1.00 78.94 95 ALA A C 1
ATOM 743 O O . ALA A 1 95 ? -14.410 -2.072 -11.672 1.00 78.94 95 ALA A O 1
ATOM 744 N N . SER A 1 96 ? -12.601 -1.088 -12.584 1.00 74.69 96 SER A N 1
ATOM 745 C CA . SER A 1 96 ? -12.917 -1.482 -13.954 1.00 74.69 96 SER A CA 1
ATOM 746 C C . SER A 1 96 ? -12.970 -3.005 -14.100 1.00 74.69 96 SER A C 1
ATOM 748 O O . SER A 1 96 ? -12.127 -3.728 -13.552 1.00 74.69 96 SER A O 1
ATOM 750 N N . GLY A 1 97 ? -13.982 -3.476 -14.830 1.00 70.81 97 GLY A N 1
ATOM 751 C CA . GLY A 1 97 ? -14.104 -4.860 -15.293 1.00 70.81 97 GLY A CA 1
ATOM 752 C C . GLY A 1 97 ? -13.407 -5.117 -16.631 1.00 70.81 97 GLY A C 1
ATOM 753 O O . GLY A 1 97 ? -13.430 -6.243 -17.109 1.00 70.81 97 GLY A O 1
ATOM 754 N N . ASP A 1 98 ? -12.805 -4.089 -17.232 1.00 73.00 98 ASP A N 1
ATOM 755 C CA . ASP A 1 98 ? -12.058 -4.200 -18.482 1.00 73.00 98 ASP A CA 1
ATOM 756 C C . ASP A 1 98 ? -10.686 -4.855 -18.244 1.00 73.00 98 ASP A C 1
ATOM 758 O O . ASP A 1 98 ? -9.840 -4.333 -17.515 1.00 73.00 98 ASP A O 1
ATOM 762 N N . GLU A 1 99 ? -10.458 -6.005 -18.879 1.00 70.25 99 GLU A N 1
ATOM 763 C CA . GLU A 1 99 ? -9.219 -6.784 -18.773 1.00 70.25 99 GLU A CA 1
ATOM 764 C C . GLU A 1 99 ? -8.008 -6.105 -19.437 1.00 70.25 99 GLU A C 1
ATOM 766 O O . GLU A 1 99 ? -6.856 -6.472 -19.170 1.00 70.25 99 GLU A O 1
ATOM 771 N N . THR A 1 100 ? -8.238 -5.111 -20.299 1.00 70.88 100 THR A N 1
ATOM 772 C CA . THR A 1 100 ? -7.162 -4.365 -20.965 1.00 70.88 100 THR A CA 1
ATOM 773 C C . THR A 1 100 ? -6.484 -3.365 -20.026 1.00 70.88 100 THR A C 1
ATOM 775 O O . THR A 1 100 ? -5.302 -3.047 -20.202 1.00 70.88 100 THR A O 1
ATOM 778 N N . VAL A 1 101 ? -7.193 -2.932 -18.981 1.00 74.06 101 VAL A N 1
ATOM 779 C CA . VAL A 1 101 ? -6.715 -1.964 -17.996 1.00 74.06 101 VAL A CA 1
ATOM 780 C C . VAL A 1 101 ? -5.610 -2.581 -17.137 1.00 74.06 101 VAL A C 1
ATOM 782 O O . VAL A 1 101 ? -5.764 -3.627 -16.504 1.00 74.06 101 VAL A O 1
ATOM 785 N N . ALA A 1 102 ? -4.457 -1.912 -17.088 1.00 68.69 102 ALA A N 1
ATOM 786 C CA . ALA A 1 102 ? -3.340 -2.338 -16.256 1.00 68.69 102 ALA A CA 1
ATOM 787 C C . ALA A 1 102 ? -3.655 -2.095 -14.769 1.00 68.69 102 ALA A C 1
ATOM 789 O O . ALA A 1 102 ? -3.463 -0.997 -14.247 1.00 68.69 102 ALA A O 1
ATOM 790 N N . ARG A 1 103 ? -4.116 -3.149 -14.085 1.00 74.94 103 ARG A N 1
ATOM 791 C CA . ARG A 1 103 ? -4.366 -3.169 -12.640 1.00 74.94 103 ARG A CA 1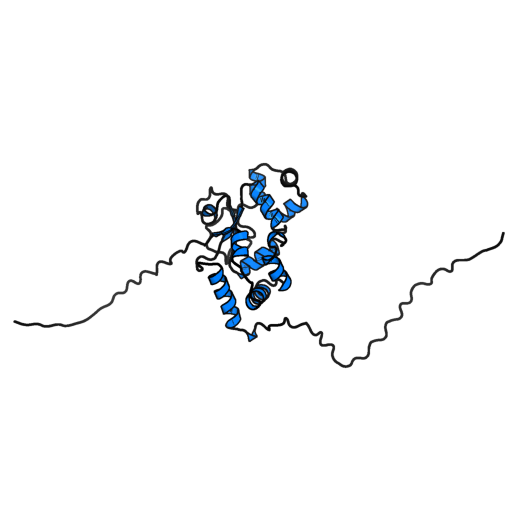
ATOM 792 C C . ARG A 1 103 ? -3.535 -4.256 -11.964 1.00 74.94 103 ARG A C 1
ATOM 794 O O . ARG A 1 103 ? -3.636 -5.427 -12.320 1.00 74.94 103 ARG A O 1
ATOM 801 N N . VAL A 1 104 ? -2.765 -3.876 -10.948 1.00 77.75 104 VAL A N 1
ATOM 802 C CA . VAL A 1 104 ? -1.977 -4.794 -10.117 1.00 77.75 104 VAL A CA 1
ATOM 803 C C . VAL A 1 104 ? -2.538 -4.773 -8.704 1.00 77.75 104 VAL A C 1
ATOM 805 O O . VAL A 1 104 ? -2.475 -3.759 -8.010 1.00 77.75 104 VAL A O 1
ATOM 808 N N . LEU A 1 105 ? -3.075 -5.901 -8.250 1.00 78.44 105 LEU A N 1
ATOM 809 C CA . LEU A 1 105 ? -3.484 -6.048 -6.859 1.00 78.44 105 LEU A CA 1
ATOM 810 C C . LEU A 1 105 ? -2.243 -6.316 -6.001 1.00 78.44 105 LEU A C 1
ATOM 812 O O . LEU A 1 105 ? -1.570 -7.337 -6.158 1.00 78.44 105 LEU A O 1
ATOM 816 N N . ILE A 1 106 ? -1.920 -5.397 -5.094 1.00 81.38 106 ILE A N 1
ATOM 817 C CA . ILE A 1 106 ? -0.711 -5.514 -4.284 1.00 81.38 106 ILE A CA 1
ATOM 818 C C . ILE A 1 106 ? -0.997 -6.437 -3.096 1.00 81.38 106 ILE A C 1
ATOM 820 O O . ILE A 1 106 ? -1.817 -6.123 -2.237 1.00 81.38 106 ILE A O 1
ATOM 824 N N . GLY A 1 107 ? -0.291 -7.569 -3.021 1.00 66.31 107 GLY A N 1
ATOM 825 C CA . GLY A 1 107 ? -0.334 -8.449 -1.848 1.00 66.31 107 GLY A CA 1
ATOM 826 C C . GLY A 1 107 ? -1.498 -9.440 -1.777 1.00 66.31 107 GLY A C 1
ATOM 827 O O . GLY A 1 107 ? -1.774 -9.965 -0.693 1.00 66.31 107 GLY A O 1
ATOM 828 N N . ALA A 1 108 ? -2.183 -9.716 -2.889 1.00 57.53 108 ALA A N 1
ATOM 829 C CA . ALA A 1 108 ? -3.218 -10.744 -2.927 1.00 57.53 108 ALA A CA 1
ATOM 830 C C . ALA A 1 108 ? -2.620 -12.153 -2.912 1.00 57.53 108 ALA A C 1
ATOM 832 O O . ALA A 1 108 ? -2.147 -12.660 -3.923 1.00 57.53 108 ALA A O 1
ATOM 833 N N . ALA A 1 109 ? -2.682 -12.782 -1.741 1.00 38.28 109 ALA A N 1
ATOM 834 C CA . ALA A 1 109 ? -2.423 -14.207 -1.554 1.00 38.28 109 ALA A CA 1
ATOM 835 C C . ALA A 1 109 ? -3.634 -14.959 -0.962 1.00 38.28 109 ALA A C 1
ATOM 837 O O . ALA A 1 109 ? -3.480 -16.081 -0.497 1.00 38.28 109 ALA A O 1
ATOM 838 N N . SER A 1 110 ? -4.838 -14.375 -0.935 1.00 38.34 110 SER A N 1
ATOM 839 C CA . SER A 1 110 ? -6.037 -15.094 -0.478 1.00 38.34 110 SER A CA 1
ATOM 840 C C . SER A 1 110 ? -7.309 -14.502 -1.079 1.00 38.34 110 SER A C 1
ATOM 842 O O . SER A 1 110 ? -7.516 -13.292 -1.018 1.00 38.34 110 SER A O 1
ATOM 844 N N . GLU A 1 111 ? -8.142 -15.374 -1.647 1.00 38.53 111 GLU A N 1
ATOM 845 C CA . GLU A 1 111 ? -9.397 -15.084 -2.360 1.00 38.53 111 GLU A CA 1
ATOM 846 C C . GLU A 1 111 ? -10.565 -14.691 -1.440 1.00 38.53 111 GLU A C 1
ATOM 848 O O . GLU A 1 111 ? -11.638 -14.341 -1.919 1.00 38.53 111 GLU A O 1
ATOM 853 N N . ASN A 1 112 ? -10.372 -14.675 -0.121 1.00 39.34 112 ASN A N 1
ATOM 854 C CA . ASN A 1 112 ? -11.455 -14.426 0.822 1.00 39.34 112 ASN A CA 1
ATOM 855 C C . ASN A 1 112 ? -11.203 -13.138 1.618 1.00 39.34 112 ASN A C 1
ATOM 857 O O . ASN A 1 112 ? -10.310 -13.089 2.460 1.00 39.34 112 ASN A O 1
ATOM 861 N N . ALA A 1 113 ? -12.050 -12.132 1.373 1.00 41.53 113 ALA A N 1
ATOM 862 C CA . ALA A 1 113 ? -12.121 -10.818 2.028 1.00 41.53 113 ALA A CA 1
ATOM 863 C C . ALA A 1 113 ? -11.215 -9.706 1.455 1.00 41.53 113 ALA A C 1
ATOM 865 O O . ALA A 1 113 ? -10.304 -9.203 2.111 1.00 41.53 113 ALA A O 1
ATOM 866 N N . GLY A 1 114 ? -11.556 -9.243 0.252 1.00 47.81 114 GLY A N 1
ATOM 867 C CA . GLY A 1 114 ? -11.298 -7.872 -0.199 1.00 47.81 114 GLY A CA 1
ATOM 868 C C . GLY A 1 114 ? -12.618 -7.188 -0.589 1.00 47.81 114 GLY A C 1
ATOM 869 O O . GLY A 1 114 ? -13.648 -7.866 -0.656 1.00 47.81 114 GLY A O 1
ATOM 870 N N . PRO A 1 115 ? -12.632 -5.867 -0.856 1.00 50.56 115 PRO A N 1
ATOM 871 C CA . PRO A 1 115 ? -13.717 -5.250 -1.617 1.00 50.56 115 PRO A CA 1
ATOM 872 C C . PRO A 1 115 ? -13.941 -6.075 -2.889 1.00 50.56 115 PRO A C 1
ATOM 874 O O . PRO A 1 115 ? -12.973 -6.623 -3.418 1.00 50.56 115 PRO A O 1
ATOM 877 N N . ALA A 1 116 ? -15.180 -6.161 -3.379 1.00 51.94 116 ALA A N 1
ATOM 878 C CA . ALA A 1 116 ? -15.493 -6.779 -4.667 1.00 51.94 116 ALA A CA 1
ATOM 879 C C . ALA A 1 116 ? -14.889 -5.936 -5.807 1.00 51.94 116 ALA A C 1
ATOM 881 O O . ALA A 1 116 ? -15.583 -5.223 -6.524 1.00 51.94 116 ALA A O 1
ATOM 882 N N . LEU A 1 117 ? -13.563 -5.942 -5.906 1.00 56.09 117 LEU A N 1
ATOM 883 C CA . LEU A 1 117 ? -12.830 -5.513 -7.075 1.00 56.09 117 LEU A CA 1
ATOM 884 C C . LEU A 1 117 ? -13.125 -6.554 -8.148 1.00 56.09 117 LEU A C 1
ATOM 886 O O . LEU A 1 117 ? -13.145 -7.753 -7.855 1.00 56.09 117 LEU A O 1
ATOM 890 N N . ALA A 1 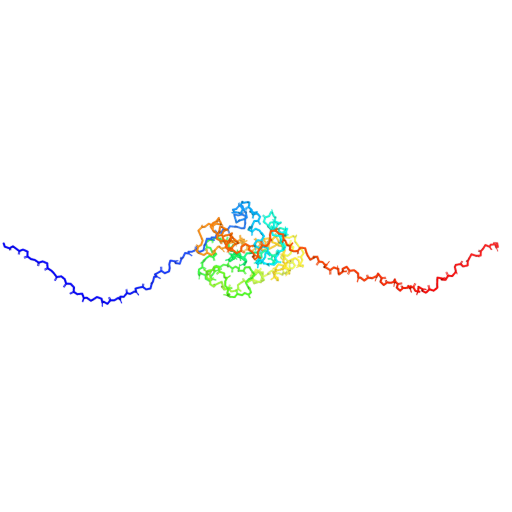118 ? -13.356 -6.106 -9.382 1.00 49.47 118 ALA A N 1
ATOM 891 C CA . ALA A 1 118 ? -13.414 -7.024 -10.509 1.00 49.47 118 ALA A CA 1
ATOM 892 C C . ALA A 1 118 ? -12.162 -7.931 -10.484 1.00 49.47 118 ALA A C 1
ATOM 894 O O . ALA A 1 118 ? -11.110 -7.499 -9.997 1.00 49.47 118 ALA A O 1
ATOM 895 N N . PRO A 1 119 ? -12.230 -9.180 -10.969 1.00 52.78 119 PRO A N 1
ATOM 896 C CA . PRO A 1 119 ? -11.046 -10.021 -11.068 1.00 52.78 119 PRO A CA 1
ATOM 897 C C . PRO A 1 119 ? -9.995 -9.274 -11.893 1.00 52.78 119 PRO A C 1
ATOM 899 O O . PRO A 1 119 ? -10.191 -8.979 -13.065 1.00 52.78 119 PRO A O 1
ATOM 902 N N . SER A 1 120 ? -8.888 -8.863 -11.270 1.00 55.09 120 SER A N 1
ATOM 903 C CA . SER A 1 120 ? -7.726 -8.440 -12.050 1.00 55.09 120 SER A CA 1
ATOM 904 C C . SER A 1 120 ? -7.221 -9.690 -12.740 1.00 55.09 120 SER A C 1
ATOM 906 O O . SER A 1 120 ? -6.879 -10.647 -12.037 1.00 55.09 120 SER A O 1
ATOM 908 N N . GLY A 1 121 ? -7.106 -9.678 -14.071 1.00 54.19 121 GLY A N 1
ATOM 909 C CA . GLY A 1 121 ? -6.136 -10.554 -14.722 1.00 54.19 121 GLY A CA 1
ATOM 910 C C . GLY A 1 121 ? -4.845 -10.426 -13.916 1.00 54.19 121 GLY A C 1
ATOM 911 O O . GLY A 1 121 ? -4.418 -9.301 -13.663 1.00 54.19 121 GLY A O 1
ATOM 912 N N . ARG A 1 122 ? -4.352 -11.535 -13.346 1.00 56.06 122 ARG A N 1
ATOM 913 C CA . ARG A 1 122 ? -3.336 -11.574 -12.276 1.00 56.06 122 ARG A CA 1
ATOM 914 C C . ARG A 1 122 ? -2.003 -10.974 -12.754 1.00 56.06 122 ARG A C 1
ATOM 916 O O . ARG A 1 122 ? -1.059 -11.705 -13.013 1.00 56.06 122 ARG A O 1
ATOM 923 N N . ARG A 1 123 ? -1.931 -9.652 -12.905 1.00 70.81 123 ARG A N 1
ATOM 924 C CA . ARG A 1 123 ? -0.729 -8.907 -13.269 1.00 70.81 123 ARG A CA 1
ATOM 925 C C . ARG A 1 123 ? -0.013 -8.540 -11.984 1.00 70.81 123 ARG A C 1
ATOM 927 O O . ARG A 1 123 ? -0.593 -7.912 -11.101 1.00 70.81 123 ARG A O 1
ATOM 934 N N . SER A 1 124 ? 1.238 -8.958 -11.878 1.00 84.44 124 SER A N 1
ATOM 935 C CA . SER A 1 124 ? 2.165 -8.566 -10.820 1.00 84.44 124 SER A CA 1
ATOM 936 C C . SER A 1 124 ? 3.090 -7.437 -11.293 1.00 84.44 124 SER A C 1
ATOM 938 O O . SER A 1 124 ? 3.208 -7.173 -12.489 1.00 84.44 124 SER A O 1
ATOM 940 N N . LEU A 1 125 ? 3.818 -6.797 -10.369 1.00 87.88 125 LEU A N 1
ATOM 941 C CA . LEU A 1 125 ? 4.873 -5.836 -10.736 1.00 87.88 125 LEU A CA 1
ATOM 942 C C . LEU A 1 125 ? 5.989 -6.491 -11.569 1.00 87.88 125 LEU A C 1
ATOM 944 O O . LEU A 1 125 ? 6.589 -5.840 -12.424 1.00 87.88 125 LEU A O 1
ATOM 948 N N . GLN A 1 126 ? 6.230 -7.789 -11.360 1.00 89.81 126 GLN A N 1
ATOM 949 C CA . GLN A 1 126 ? 7.157 -8.567 -12.176 1.00 89.81 126 GLN A CA 1
ATOM 950 C C . GLN A 1 126 ? 6.654 -8.700 -13.622 1.00 89.81 126 GLN A C 1
ATOM 952 O O . GLN A 1 126 ? 7.450 -8.590 -14.557 1.00 89.81 126 GLN A O 1
ATOM 957 N N . ASP A 1 127 ? 5.350 -8.903 -13.817 1.00 87.44 127 ASP A N 1
ATOM 958 C CA . ASP A 1 127 ? 4.751 -8.989 -15.153 1.00 87.44 127 ASP A CA 1
ATOM 959 C C . ASP A 1 127 ? 4.798 -7.642 -15.868 1.00 87.44 127 ASP A C 1
ATOM 961 O O . ASP A 1 127 ? 5.148 -7.600 -17.045 1.00 87.44 127 ASP A O 1
ATOM 965 N N . CYS A 1 128 ? 4.555 -6.536 -15.152 1.00 87.62 128 CYS A N 1
ATOM 966 C CA . CYS A 1 128 ? 4.771 -5.189 -15.683 1.00 87.62 128 CYS A CA 1
ATOM 967 C C . CYS A 1 128 ? 6.212 -5.033 -16.178 1.00 87.62 128 CYS A C 1
ATOM 969 O O . CYS A 1 128 ? 6.437 -4.703 -17.341 1.00 87.62 128 CYS A O 1
ATOM 971 N N . ARG A 1 129 ? 7.209 -5.372 -15.353 1.00 92.00 129 ARG A N 1
ATOM 972 C CA . ARG A 1 129 ? 8.615 -5.284 -15.765 1.00 92.00 129 ARG A CA 1
ATOM 973 C C . ARG A 1 129 ? 8.908 -6.101 -17.031 1.00 92.00 129 ARG A C 1
ATOM 975 O O . ARG A 1 129 ? 9.603 -5.612 -17.923 1.00 92.00 129 ARG A O 1
ATOM 982 N N . ARG A 1 130 ? 8.389 -7.331 -17.112 1.00 90.06 130 ARG A N 1
ATOM 983 C CA . ARG A 1 130 ? 8.560 -8.215 -18.278 1.00 90.06 130 ARG A CA 1
ATOM 984 C C . ARG A 1 130 ? 7.890 -7.650 -19.530 1.00 90.06 130 ARG A C 1
ATOM 986 O O . ARG A 1 130 ? 8.519 -7.656 -20.579 1.00 90.06 130 ARG A O 1
ATOM 993 N N . ALA A 1 131 ? 6.678 -7.109 -19.416 1.00 87.75 131 ALA A N 1
ATOM 994 C CA . ALA A 1 131 ? 5.961 -6.486 -20.531 1.00 87.75 131 ALA A CA 1
ATOM 995 C C . ALA A 1 131 ? 6.703 -5.263 -21.102 1.00 87.75 131 ALA A C 1
ATOM 997 O O . ALA A 1 131 ? 6.662 -5.017 -22.303 1.00 87.75 131 ALA A O 1
ATOM 998 N N . HIS A 1 132 ? 7.435 -4.537 -20.254 1.00 86.75 132 HIS A N 1
ATOM 999 C CA . HIS A 1 132 ? 8.287 -3.416 -20.656 1.00 86.75 132 HIS A CA 1
ATOM 1000 C C . HIS A 1 132 ? 9.705 -3.833 -21.101 1.00 86.75 132 HIS A C 1
ATOM 1002 O O . HIS A 1 132 ? 10.542 -2.965 -21.336 1.00 86.75 132 HIS A O 1
ATOM 1008 N N . ASN A 1 133 ? 9.999 -5.135 -21.219 1.00 92.69 133 ASN A N 1
ATOM 1009 C CA . ASN A 1 133 ? 11.319 -5.671 -21.585 1.00 92.69 133 ASN A CA 1
ATOM 1010 C C . ASN A 1 133 ? 12.474 -5.159 -20.700 1.00 92.69 133 ASN A C 1
ATOM 1012 O O . ASN A 1 133 ? 13.610 -5.015 -21.153 1.00 92.69 133 ASN A O 1
ATOM 1016 N N . LEU A 1 134 ? 12.203 -4.894 -19.418 1.00 93.12 134 LEU A N 1
ATOM 1017 C CA . LEU A 1 134 ? 13.211 -4.396 -18.483 1.00 93.12 134 LEU A CA 1
ATOM 1018 C C . LEU A 1 134 ? 13.860 -5.541 -17.691 1.00 93.12 134 LEU A C 1
ATOM 1020 O O . LEU A 1 134 ? 13.199 -6.386 -17.074 1.00 93.12 134 LEU A O 1
ATOM 1024 N N . SER A 1 135 ? 15.191 -5.543 -17.634 1.00 95.69 135 SER A N 1
ATOM 1025 C CA . SER A 1 135 ? 15.914 -6.346 -16.645 1.00 95.69 135 SER A CA 1
ATOM 1026 C C . SER A 1 135 ? 15.757 -5.727 -15.249 1.00 95.69 135 SER A C 1
ATOM 1028 O O . SER A 1 135 ? 15.469 -4.537 -15.111 1.00 95.69 135 SER A O 1
ATOM 1030 N N . MET A 1 136 ? 15.964 -6.515 -14.188 1.00 95.69 136 MET A N 1
ATOM 1031 C CA . MET A 1 136 ? 15.947 -5.970 -12.821 1.00 95.69 136 MET A CA 1
ATOM 1032 C C . MET A 1 136 ? 17.024 -4.894 -12.626 1.00 95.69 136 MET A C 1
ATOM 1034 O O . MET A 1 136 ? 16.769 -3.899 -11.956 1.00 95.69 136 MET A O 1
ATOM 1038 N N . ALA A 1 137 ? 18.198 -5.064 -13.245 1.00 97.06 137 ALA A N 1
ATOM 1039 C CA . ALA A 1 137 ? 19.284 -4.086 -13.203 1.00 97.06 137 ALA A CA 1
ATOM 1040 C C . ALA A 1 137 ? 18.910 -2.772 -13.903 1.00 97.06 137 ALA A C 1
ATOM 1042 O O . ALA A 1 137 ? 19.154 -1.701 -13.354 1.00 97.06 137 ALA A O 1
ATOM 1043 N N . ALA A 1 138 ? 18.266 -2.849 -15.073 1.00 96.94 138 ALA A N 1
ATOM 1044 C CA . ALA A 1 138 ? 17.803 -1.669 -15.797 1.00 96.94 138 ALA A CA 1
ATOM 1045 C C . ALA A 1 138 ? 16.739 -0.902 -14.998 1.00 96.94 138 ALA A C 1
ATOM 1047 O O . ALA A 1 138 ? 16.853 0.312 -14.847 1.00 96.94 138 ALA A O 1
ATOM 1048 N N . LEU A 1 139 ? 15.757 -1.611 -14.426 1.00 96.56 139 LEU A N 1
ATOM 1049 C CA . LEU A 1 139 ? 14.738 -1.002 -13.570 1.00 96.56 139 LEU A CA 1
ATOM 1050 C C . LEU A 1 139 ? 15.365 -0.341 -12.334 1.00 96.56 139 LEU A C 1
ATOM 1052 O O . LEU A 1 139 ? 15.066 0.810 -12.036 1.00 96.56 139 LEU A O 1
ATOM 1056 N N . ALA A 1 140 ? 16.259 -1.053 -11.642 1.00 96.94 140 ALA A N 1
ATOM 1057 C CA . ALA A 1 140 ? 16.953 -0.554 -10.457 1.00 96.94 140 ALA A CA 1
ATOM 1058 C C . ALA A 1 140 ? 17.732 0.739 -10.754 1.00 96.94 140 ALA A C 1
ATOM 1060 O O . ALA A 1 140 ? 17.617 1.712 -10.009 1.00 96.94 140 ALA A O 1
ATOM 1061 N N . HIS A 1 141 ? 18.452 0.772 -11.880 1.00 97.00 141 HIS A N 1
ATOM 1062 C CA . HIS A 1 141 ? 19.159 1.958 -12.353 1.00 97.00 141 HIS A CA 1
ATOM 1063 C C . HIS A 1 141 ? 18.200 3.117 -12.671 1.00 97.00 141 HIS A C 1
ATOM 1065 O O . HIS A 1 141 ? 18.436 4.235 -12.222 1.00 97.00 141 HIS A O 1
ATOM 1071 N N . GLN A 1 142 ? 17.101 2.861 -13.391 1.00 95.38 142 GLN A N 1
ATOM 1072 C CA . GLN A 1 142 ? 16.122 3.891 -13.772 1.00 95.38 142 GLN A CA 1
ATOM 1073 C C . GLN A 1 142 ? 15.472 4.576 -12.563 1.00 95.38 142 GLN A C 1
ATOM 1075 O O . GLN A 1 142 ? 15.301 5.791 -12.575 1.00 95.38 142 GLN A O 1
ATOM 1080 N N . ILE A 1 143 ? 15.154 3.823 -11.506 1.00 94.56 143 ILE A N 1
ATOM 1081 C CA . ILE A 1 143 ? 14.484 4.362 -10.308 1.00 94.56 143 ILE A CA 1
ATOM 1082 C C . ILE A 1 143 ? 15.455 4.719 -9.166 1.00 94.56 143 ILE A C 1
ATOM 1084 O O . ILE A 1 143 ? 15.018 5.082 -8.068 1.00 94.56 143 ILE A O 1
ATOM 1088 N N . GLY A 1 144 ? 16.767 4.593 -9.398 1.00 95.25 144 GLY A N 1
ATOM 1089 C CA . GLY A 1 144 ? 17.815 4.951 -8.439 1.00 95.25 144 GLY A CA 1
ATOM 1090 C C . GLY A 1 144 ? 17.818 4.105 -7.160 1.00 95.25 144 GLY A C 1
ATOM 1091 O O . GLY A 1 144 ? 17.945 4.649 -6.062 1.00 95.25 144 GLY A O 1
ATOM 1092 N N . VAL A 1 145 ? 17.639 2.785 -7.273 1.00 95.25 145 VAL A N 1
ATOM 1093 C CA . VAL A 1 145 ? 17.681 1.839 -6.138 1.00 95.25 145 VAL A CA 1
ATOM 1094 C C . VAL A 1 145 ? 18.555 0.621 -6.453 1.00 95.25 145 VAL A C 1
ATOM 1096 O O . VAL A 1 145 ? 19.028 0.450 -7.571 1.00 95.25 145 VAL A O 1
ATOM 1099 N N . SER A 1 146 ? 18.777 -0.254 -5.469 1.00 96.69 146 SER A N 1
ATOM 1100 C CA . SER A 1 146 ? 19.505 -1.511 -5.680 1.00 96.69 146 SER A CA 1
ATOM 1101 C C . SER A 1 146 ? 18.643 -2.597 -6.340 1.00 96.69 146 SER A C 1
ATOM 1103 O O . SER A 1 146 ? 17.418 -2.615 -6.208 1.00 96.69 146 SER A O 1
ATOM 1105 N N . ILE A 1 147 ? 19.287 -3.576 -6.983 1.00 97.06 147 ILE A N 1
ATOM 1106 C CA . ILE A 1 147 ? 18.612 -4.765 -7.538 1.00 97.06 147 ILE A CA 1
ATOM 1107 C C . ILE A 1 147 ? 17.870 -5.545 -6.439 1.00 97.06 147 ILE A C 1
ATOM 1109 O O . ILE A 1 147 ? 16.745 -6.004 -6.651 1.00 97.06 147 ILE A O 1
ATOM 1113 N N . ASP A 1 148 ? 18.449 -5.632 -5.239 1.00 96.00 148 ASP A N 1
ATOM 1114 C CA . ASP A 1 148 ? 17.806 -6.262 -4.079 1.00 96.00 148 ASP A CA 1
ATOM 1115 C C . ASP A 1 148 ? 16.520 -5.540 -3.672 1.00 96.00 148 ASP A C 1
ATOM 1117 O O . ASP A 1 148 ? 15.545 -6.173 -3.267 1.00 96.00 148 ASP A O 1
ATOM 1121 N N . THR A 1 149 ? 16.484 -4.213 -3.824 1.00 94.38 149 THR A N 1
ATOM 1122 C CA . THR A 1 149 ? 15.283 -3.417 -3.560 1.00 94.38 149 THR A CA 1
ATOM 1123 C C . THR A 1 149 ? 14.169 -3.770 -4.537 1.00 94.38 149 THR A C 1
ATOM 1125 O O . THR A 1 149 ? 13.044 -4.021 -4.102 1.00 94.38 149 THR A O 1
ATOM 1128 N N . VAL A 1 150 ? 14.479 -3.843 -5.834 1.00 94.50 150 VAL A N 1
ATOM 1129 C CA . VAL A 1 150 ? 13.523 -4.270 -6.870 1.00 94.50 150 VAL A CA 1
ATOM 1130 C C . VAL A 1 150 ? 13.022 -5.686 -6.582 1.00 94.50 150 VAL A C 1
ATOM 1132 O O . VAL A 1 150 ? 11.817 -5.921 -6.551 1.00 94.50 150 VAL A O 1
ATOM 1135 N N . THR A 1 151 ? 13.936 -6.608 -6.274 1.00 93.62 151 THR A N 1
ATOM 1136 C CA . THR A 1 151 ? 13.609 -8.000 -5.927 1.00 93.62 151 THR A CA 1
ATOM 1137 C C . THR A 1 151 ? 12.680 -8.074 -4.715 1.00 93.62 151 THR A C 1
ATOM 1139 O O . THR A 1 151 ? 11.702 -8.820 -4.714 1.00 93.62 151 THR A O 1
ATOM 1142 N N . SER A 1 152 ? 12.960 -7.285 -3.678 1.00 91.69 152 SER A N 1
ATOM 1143 C CA . SER A 1 152 ? 12.142 -7.215 -2.468 1.00 91.69 152 SER A CA 1
ATOM 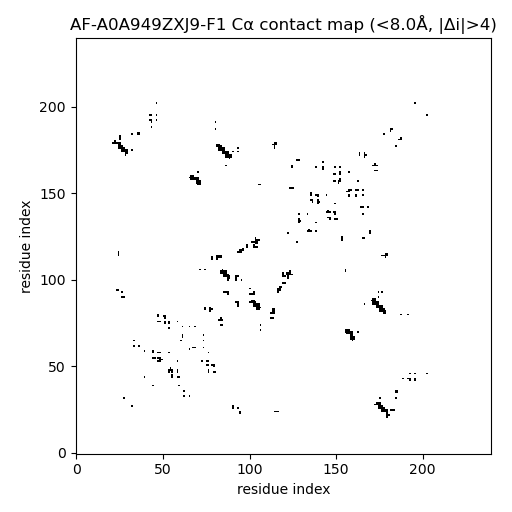1144 C C . SER A 1 152 ? 10.741 -6.669 -2.756 1.00 91.69 152 SER A C 1
ATOM 1146 O O . SER A 1 152 ? 9.760 -7.205 -2.246 1.00 91.69 152 SER A O 1
ATOM 1148 N N . VAL A 1 153 ? 10.619 -5.648 -3.612 1.00 91.50 153 VAL A N 1
ATOM 1149 C CA . VAL A 1 153 ? 9.322 -5.106 -4.050 1.00 91.50 153 VAL A CA 1
ATOM 1150 C C . VAL A 1 153 ? 8.527 -6.139 -4.851 1.00 91.50 153 VAL A C 1
ATOM 1152 O O . VAL A 1 153 ? 7.372 -6.385 -4.509 1.00 91.50 153 VAL A O 1
ATOM 1155 N N . GLU A 1 154 ? 9.132 -6.797 -5.847 1.00 89.31 154 GLU A N 1
ATOM 1156 C CA . GLU A 1 154 ? 8.461 -7.835 -6.652 1.00 89.31 154 GLU A CA 1
ATOM 1157 C C . GLU A 1 154 ? 7.989 -9.023 -5.803 1.00 89.31 154 GLU A C 1
ATOM 1159 O O . GLU A 1 154 ? 6.952 -9.614 -6.090 1.00 89.31 154 GLU A O 1
ATOM 1164 N N . ARG A 1 155 ? 8.713 -9.345 -4.723 1.00 86.75 155 ARG A N 1
ATOM 1165 C CA . ARG A 1 155 ? 8.338 -10.392 -3.756 1.00 86.75 155 ARG A CA 1
ATOM 1166 C C . ARG A 1 155 ? 7.352 -9.930 -2.678 1.00 86.75 155 ARG A C 1
ATOM 1168 O O . ARG A 1 155 ? 6.947 -10.737 -1.849 1.00 86.75 155 ARG A O 1
ATOM 1175 N N . GLY A 1 156 ? 6.973 -8.653 -2.650 1.00 84.44 156 GLY A N 1
ATOM 1176 C CA . GLY A 1 156 ? 6.021 -8.122 -1.671 1.00 84.44 156 GLY A CA 1
ATOM 1177 C C . GLY A 1 156 ? 6.615 -7.763 -0.299 1.00 84.44 156 GLY A C 1
ATOM 1178 O O . GLY A 1 156 ? 5.873 -7.584 0.665 1.00 84.44 156 GLY A O 1
ATOM 1179 N N . HIS A 1 157 ? 7.940 -7.647 -0.183 1.00 86.38 157 HIS A N 1
ATOM 1180 C CA . HIS A 1 157 ? 8.661 -7.378 1.071 1.00 86.38 157 HIS A CA 1
ATOM 1181 C C . HIS A 1 157 ? 9.329 -5.994 1.136 1.00 86.38 157 HIS A C 1
ATOM 1183 O O . HIS A 1 157 ? 9.934 -5.649 2.155 1.00 86.38 157 HIS A O 1
ATOM 1189 N N . GLY A 1 158 ? 9.234 -5.202 0.066 1.00 89.31 158 GLY A N 1
ATOM 1190 C CA . GLY A 1 158 ? 9.847 -3.878 -0.024 1.00 89.31 158 GLY A CA 1
ATOM 1191 C C . GLY A 1 158 ? 9.193 -2.830 0.880 1.00 89.31 158 GLY A C 1
ATOM 1192 O O . GLY A 1 158 ? 8.087 -3.007 1.383 1.00 89.31 158 GLY A O 1
ATOM 1193 N N . LEU A 1 159 ? 9.874 -1.699 1.070 1.00 93.62 159 LEU A N 1
ATOM 1194 C CA . LEU A 1 159 ? 9.272 -0.508 1.679 1.00 93.62 159 LEU A CA 1
ATOM 1195 C C . LEU A 1 159 ? 8.243 0.110 0.732 1.00 93.62 159 LEU A C 1
ATOM 1197 O O . LEU A 1 159 ? 8.479 0.144 -0.477 1.00 93.62 159 LEU A O 1
ATOM 1201 N N . LEU A 1 160 ? 7.160 0.672 1.273 1.00 93.25 160 LEU A N 1
ATOM 1202 C CA . LEU A 1 160 ? 6.105 1.302 0.477 1.00 93.25 160 LEU A CA 1
ATOM 1203 C C . LEU A 1 160 ? 6.637 2.382 -0.469 1.00 93.25 160 LEU A C 1
ATOM 1205 O O . LEU A 1 160 ? 6.265 2.383 -1.638 1.00 93.25 160 LEU A O 1
ATOM 1209 N N . ARG A 1 161 ? 7.581 3.228 -0.034 1.00 94.69 161 ARG A N 1
ATOM 1210 C CA . ARG A 1 161 ? 8.233 4.210 -0.924 1.00 94.69 161 ARG A CA 1
ATOM 1211 C C . ARG A 1 161 ? 8.861 3.590 -2.176 1.00 94.69 161 ARG A C 1
ATOM 1213 O O . ARG A 1 161 ? 8.846 4.198 -3.238 1.00 94.69 161 ARG A O 1
ATOM 1220 N N . ASN A 1 162 ? 9.416 2.384 -2.061 1.00 95.19 162 ASN A N 1
ATOM 1221 C CA . ASN A 1 162 ? 10.044 1.698 -3.188 1.00 95.19 162 ASN A CA 1
ATOM 1222 C C . ASN A 1 162 ? 8.986 1.040 -4.079 1.00 95.19 162 ASN A C 1
ATOM 1224 O O . ASN A 1 162 ? 9.154 1.011 -5.292 1.00 95.19 162 ASN A O 1
ATOM 1228 N N . VAL A 1 163 ? 7.883 0.562 -3.491 1.00 93.56 163 VAL A N 1
ATOM 1229 C CA . VAL A 1 163 ? 6.715 0.086 -4.248 1.00 93.56 163 VAL A CA 1
ATOM 1230 C C . VAL A 1 163 ? 6.149 1.219 -5.104 1.00 93.56 163 VAL A C 1
ATOM 1232 O O . VAL A 1 163 ? 5.915 1.003 -6.287 1.00 93.56 163 VAL A O 1
ATOM 1235 N N . VAL A 1 164 ? 6.001 2.423 -4.537 1.00 93.62 164 VAL A N 1
ATOM 1236 C CA . VAL A 1 164 ? 5.557 3.625 -5.265 1.00 93.62 164 VAL A CA 1
ATOM 1237 C C . VAL A 1 164 ? 6.469 3.901 -6.458 1.00 93.62 164 VAL A C 1
ATOM 1239 O O . VAL A 1 164 ? 5.982 3.912 -7.580 1.00 93.62 164 VAL A O 1
ATOM 1242 N N . ARG A 1 165 ? 7.787 3.999 -6.246 1.00 94.94 165 ARG A N 1
ATOM 1243 C CA . ARG A 1 165 ? 8.754 4.248 -7.333 1.00 94.94 165 ARG A CA 1
ATOM 1244 C C . ARG A 1 165 ? 8.688 3.206 -8.452 1.00 94.94 165 ARG A C 1
ATOM 1246 O O . ARG A 1 165 ? 8.765 3.551 -9.625 1.00 94.94 165 ARG A O 1
ATOM 1253 N N . VAL A 1 166 ? 8.549 1.926 -8.098 1.00 93.25 166 VAL A N 1
ATOM 1254 C CA . VAL A 1 166 ? 8.402 0.847 -9.088 1.00 93.25 166 VAL A CA 1
ATOM 1255 C C . VAL A 1 166 ? 7.082 0.981 -9.852 1.00 93.25 166 VAL A C 1
ATOM 1257 O O . VAL A 1 166 ? 7.072 0.800 -11.063 1.00 93.25 166 VAL A O 1
ATOM 1260 N N . CYS A 1 167 ? 5.979 1.317 -9.178 1.00 92.19 167 CYS A N 1
ATOM 1261 C CA . CYS A 1 167 ? 4.691 1.547 -9.836 1.00 92.19 167 CYS A CA 1
ATOM 1262 C C . CYS A 1 167 ? 4.754 2.744 -10.795 1.00 92.19 167 CYS A C 1
ATOM 1264 O O . CYS A 1 167 ? 4.309 2.632 -11.936 1.00 92.19 167 CYS A O 1
ATOM 1266 N N . GLU A 1 168 ? 5.358 3.852 -10.362 1.00 92.62 168 GLU A N 1
ATOM 1267 C CA . GLU A 1 168 ? 5.504 5.077 -11.154 1.00 92.62 168 GLU A CA 1
ATOM 1268 C C . GLU A 1 168 ? 6.299 4.837 -12.440 1.00 92.62 168 GLU A C 1
ATOM 1270 O O . GLU A 1 168 ? 5.928 5.365 -13.488 1.00 92.62 168 GLU A O 1
ATOM 1275 N N . GLN A 1 169 ? 7.318 3.969 -12.400 1.00 93.06 169 GLN A N 1
ATOM 1276 C CA . GLN A 1 169 ? 8.073 3.569 -13.593 1.00 93.06 169 GLN A CA 1
ATOM 1277 C C . GLN A 1 169 ? 7.194 2.918 -14.673 1.00 93.06 169 GLN A C 1
ATOM 1279 O O . GLN A 1 169 ? 7.514 2.984 -15.859 1.00 93.06 169 GLN A O 1
ATOM 1284 N N . PHE A 1 170 ? 6.078 2.304 -14.278 1.00 90.25 170 PHE A N 1
ATOM 1285 C CA . PHE A 1 170 ? 5.103 1.690 -15.180 1.00 90.25 170 PHE A CA 1
ATOM 1286 C C . PHE A 1 170 ? 3.874 2.578 -15.425 1.00 90.25 170 PHE A C 1
ATOM 1288 O O . PHE A 1 170 ? 2.869 2.106 -15.951 1.00 90.25 170 PHE A O 1
ATOM 1295 N N . GLY A 1 171 ? 3.920 3.854 -15.023 1.00 89.75 171 GLY A N 1
ATOM 1296 C CA . GLY A 1 171 ? 2.784 4.770 -15.127 1.00 89.75 171 GLY A CA 1
ATOM 1297 C C . GLY A 1 171 ? 1.623 4.421 -14.190 1.00 89.75 171 GLY A C 1
ATOM 1298 O O . GLY A 1 171 ? 0.496 4.850 -14.430 1.00 89.75 171 GLY A O 1
ATOM 1299 N N . LEU A 1 172 ? 1.879 3.640 -13.137 1.00 90.94 172 LEU A N 1
ATOM 1300 C CA . LEU A 1 172 ? 0.885 3.230 -12.152 1.00 90.94 172 LEU A CA 1
ATOM 1301 C C . LEU A 1 172 ? 1.015 4.055 -10.870 1.00 90.94 172 LEU A C 1
ATOM 1303 O O . LEU A 1 172 ? 2.106 4.416 -10.434 1.00 90.94 172 LEU A O 1
ATOM 1307 N N . LYS A 1 173 ? -0.118 4.285 -10.214 1.00 91.81 173 LYS A N 1
ATOM 1308 C CA . LYS A 1 173 ? -0.227 4.918 -8.900 1.00 91.81 173 LYS A CA 1
ATOM 1309 C C . LYS A 1 173 ? -0.867 3.952 -7.920 1.00 91.81 173 LYS A C 1
ATOM 1311 O O . LYS A 1 173 ? -1.710 3.143 -8.303 1.00 91.81 173 LYS A O 1
ATOM 1316 N N . LEU A 1 174 ? -0.475 4.051 -6.652 1.00 91.81 174 LEU A N 1
ATOM 1317 C CA . LEU A 1 174 ? -1.093 3.274 -5.586 1.00 91.81 174 LEU A CA 1
ATOM 1318 C C . LEU A 1 174 ? -2.405 3.919 -5.139 1.00 91.81 174 LEU A C 1
ATOM 1320 O O . LEU A 1 174 ? -2.454 5.081 -4.731 1.00 91.81 174 LEU A O 1
ATOM 1324 N N . PHE A 1 175 ? -3.448 3.107 -5.159 1.00 91.75 175 PHE A N 1
ATOM 1325 C CA . PHE A 1 175 ? -4.778 3.413 -4.681 1.00 91.75 175 PHE A CA 1
ATOM 1326 C C . PHE A 1 175 ? -5.179 2.456 -3.569 1.00 91.75 175 PHE A C 1
ATOM 1328 O O . PHE A 1 175 ? -4.718 1.317 -3.470 1.00 91.75 175 PHE A O 1
ATOM 1335 N N . VAL A 1 176 ? -6.088 2.942 -2.744 1.00 90.31 176 VAL A N 1
ATOM 1336 C CA . VAL A 1 176 ? -6.722 2.236 -1.651 1.00 90.31 176 VAL A CA 1
ATOM 1337 C C . VAL A 1 176 ? -8.199 2.095 -2.001 1.00 90.31 176 VAL A C 1
ATOM 1339 O O . VAL A 1 176 ? -8.873 3.089 -2.270 1.00 90.31 176 VAL A O 1
ATOM 1342 N N . ALA A 1 177 ? -8.693 0.860 -2.016 1.00 89.19 177 ALA A N 1
ATOM 1343 C CA . ALA A 1 177 ? -10.085 0.531 -2.290 1.00 89.19 177 ALA A CA 1
ATOM 1344 C C . ALA A 1 177 ? -10.783 0.104 -0.994 1.00 89.19 177 ALA A C 1
ATOM 1346 O O . ALA A 1 177 ? -10.413 -0.902 -0.376 1.00 89.19 177 ALA A O 1
ATOM 1347 N N . MET A 1 178 ? -11.792 0.871 -0.584 1.00 86.06 178 MET A N 1
ATOM 1348 C CA . MET A 1 178 ? -12.609 0.573 0.589 1.00 86.06 178 MET A CA 1
ATOM 1349 C C . MET A 1 178 ? -13.690 -0.473 0.279 1.00 86.06 178 MET A C 1
ATOM 1351 O O . MET A 1 178 ? -14.155 -0.565 -0.861 1.00 86.06 178 MET A O 1
ATOM 1355 N N . PRO A 1 179 ? -14.154 -1.232 1.289 1.00 81.06 179 PRO A N 1
ATOM 1356 C CA . PRO A 1 179 ? -15.347 -2.060 1.154 1.00 81.06 179 PRO A CA 1
ATOM 1357 C C . PRO A 1 179 ? -16.555 -1.229 0.705 1.00 81.06 179 PRO A C 1
ATOM 1359 O O . PRO A 1 179 ? -16.830 -0.191 1.302 1.00 81.06 179 PRO A O 1
ATOM 1362 N N . GLY A 1 180 ? -17.332 -1.723 -0.266 1.00 78.81 180 GLY A N 1
ATOM 1363 C CA . GLY A 1 180 ? -18.501 -1.004 -0.802 1.00 78.81 180 GLY A CA 1
ATOM 1364 C C . GLY A 1 180 ? -19.589 -0.677 0.231 1.00 78.81 180 GLY A C 1
ATOM 1365 O O . GLY A 1 180 ? -20.388 0.224 0.024 1.00 78.81 180 GLY A O 1
ATOM 1366 N N . ARG A 1 181 ? -19.603 -1.355 1.387 1.00 81.94 181 ARG A N 1
ATOM 1367 C CA . ARG A 1 181 ? -20.547 -1.055 2.478 1.00 81.94 181 ARG A CA 1
ATOM 1368 C C . ARG A 1 181 ? -20.271 0.261 3.218 1.00 81.94 181 ARG A C 1
ATOM 1370 O O . ARG A 1 181 ? -21.125 0.664 3.992 1.00 81.94 181 ARG A O 1
ATOM 1377 N N . PHE A 1 182 ? -19.102 0.880 3.031 1.00 83.31 182 PHE A N 1
ATOM 1378 C CA . PHE A 1 182 ? -18.719 2.123 3.707 1.00 83.31 182 PHE A CA 1
ATOM 1379 C C . PHE A 1 182 ? -18.616 3.276 2.708 1.00 83.31 182 PHE A C 1
ATOM 1381 O O . PHE A 1 182 ? -18.020 3.137 1.638 1.00 83.31 182 PHE A O 1
ATOM 1388 N N . ARG A 1 183 ? -19.159 4.436 3.079 1.00 82.12 183 ARG A N 1
ATOM 1389 C CA . ARG A 1 183 ? -19.188 5.656 2.261 1.00 82.12 183 ARG A CA 1
ATOM 1390 C C . ARG A 1 183 ? -18.015 6.589 2.556 1.00 82.12 183 ARG A C 1
ATOM 1392 O O . ARG A 1 183 ? -17.647 7.390 1.698 1.00 82.12 183 ARG A O 1
ATOM 1399 N N . SER A 1 184 ? -17.397 6.475 3.731 1.00 85.06 184 SER A N 1
ATOM 1400 C CA . SER A 1 184 ? -16.228 7.269 4.127 1.00 85.06 184 SER A CA 1
ATOM 1401 C C . SER A 1 184 ? -15.221 6.469 4.962 1.00 85.06 184 SER A C 1
A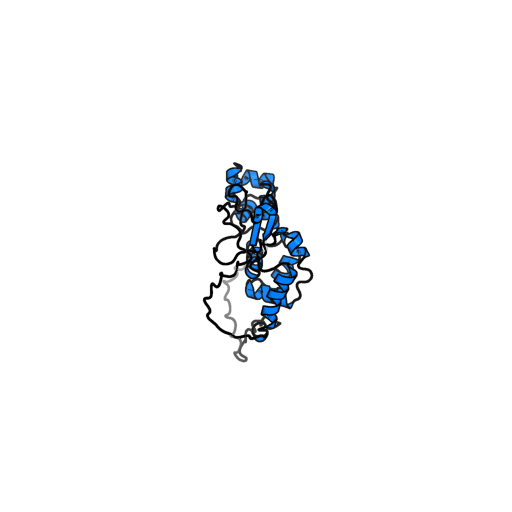TOM 1403 O O . SER A 1 184 ? -15.534 5.406 5.501 1.00 85.06 184 SER A O 1
ATOM 1405 N N . VAL A 1 185 ? -13.995 6.998 5.066 1.00 84.44 185 VAL A N 1
ATOM 1406 C CA . VAL A 1 185 ? -12.956 6.459 5.965 1.00 84.44 185 VAL A CA 1
ATOM 1407 C C . VAL A 1 185 ? -13.412 6.569 7.421 1.00 84.44 185 VAL A C 1
ATOM 1409 O O . VAL A 1 185 ? -13.217 5.631 8.188 1.00 84.44 185 VAL A O 1
ATOM 1412 N N . ASP A 1 186 ? -14.097 7.659 7.777 1.00 82.56 186 ASP A N 1
ATOM 1413 C CA . ASP A 1 186 ? -14.642 7.870 9.121 1.00 82.56 186 ASP A CA 1
ATOM 1414 C C . ASP A 1 186 ? -15.669 6.798 9.497 1.00 82.56 186 ASP A C 1
ATOM 1416 O O . ASP A 1 186 ? -15.647 6.282 10.610 1.00 82.56 186 ASP A O 1
ATOM 1420 N N . GLU A 1 187 ? -16.542 6.414 8.562 1.00 84.81 187 GLU A N 1
ATOM 1421 C CA . GLU A 1 187 ? -17.545 5.369 8.777 1.00 84.81 187 GLU A CA 1
ATOM 1422 C C . GLU A 1 187 ? -16.894 3.991 8.950 1.00 84.81 187 GLU A C 1
ATOM 1424 O O . GLU A 1 187 ? -17.220 3.257 9.886 1.00 84.81 187 GLU A O 1
ATOM 1429 N N . LEU A 1 188 ? -15.925 3.659 8.086 1.00 85.06 188 LEU A N 1
ATOM 1430 C CA . LEU A 1 188 ? -15.104 2.452 8.221 1.00 85.06 188 LEU A CA 1
ATOM 1431 C C . LEU A 1 188 ? -14.448 2.401 9.607 1.00 85.06 188 LEU A C 1
ATOM 1433 O O . LEU A 1 188 ? -14.440 1.357 10.266 1.00 85.06 188 LEU A O 1
ATOM 1437 N N . TRP A 1 189 ? -13.904 3.532 10.047 1.00 80.75 189 TRP A N 1
ATOM 1438 C CA . TRP A 1 189 ? -13.198 3.635 11.311 1.00 80.75 189 TRP A CA 1
ATOM 1439 C C . TRP A 1 189 ? -14.129 3.539 12.515 1.00 80.75 189 TRP A C 1
ATOM 1441 O O . TRP A 1 189 ? -13.843 2.780 13.440 1.00 80.75 189 TRP A O 1
ATOM 1451 N N . ALA A 1 190 ? -15.268 4.229 12.484 1.00 79.94 190 ALA A N 1
ATOM 1452 C CA . ALA A 1 190 ? -16.295 4.150 13.514 1.00 79.94 190 ALA A CA 1
ATOM 1453 C C . ALA A 1 190 ? -16.811 2.713 13.672 1.00 79.94 190 ALA A C 1
ATOM 1455 O O . ALA A 1 190 ? -16.888 2.210 14.791 1.00 79.94 190 ALA A O 1
ATOM 1456 N N . ALA A 1 191 ? -17.059 2.007 12.565 1.00 81.44 191 ALA A N 1
ATOM 1457 C CA . ALA A 1 191 ? -17.475 0.606 12.594 1.00 81.44 191 ALA A CA 1
ATOM 1458 C C . ALA A 1 191 ? -16.393 -0.322 13.180 1.00 81.44 191 ALA A C 1
ATOM 1460 O O . ALA A 1 191 ? -16.701 -1.298 13.871 1.00 81.44 191 ALA A O 1
ATOM 1461 N N . HIS A 1 192 ? -15.113 -0.032 12.928 1.00 79.62 192 HIS A N 1
ATOM 1462 C CA . HIS A 1 192 ? -14.005 -0.774 13.530 1.00 79.62 192 HIS A CA 1
ATOM 1463 C C . HIS A 1 192 ? -13.863 -0.473 15.035 1.00 79.62 192 HIS A C 1
ATOM 1465 O O . HIS A 1 192 ? -13.657 -1.389 15.833 1.00 79.62 192 HIS A O 1
ATOM 1471 N N . ALA A 1 193 ? -14.042 0.787 15.438 1.00 74.56 193 ALA A N 1
ATOM 1472 C CA . ALA A 1 193 ? -14.034 1.233 16.831 1.00 74.56 193 ALA A CA 1
ATOM 1473 C C . ALA A 1 193 ? -15.199 0.645 17.641 1.00 74.56 193 ALA A C 1
ATOM 1475 O O . ALA A 1 193 ? -15.028 0.210 18.778 1.00 74.56 193 ALA A O 1
ATOM 1476 N N . GLU A 1 194 ? -16.391 0.576 17.054 1.00 76.81 194 GLU A N 1
ATOM 1477 C CA . GLU A 1 194 ? -17.577 0.033 17.711 1.00 76.81 194 GLU A CA 1
ATOM 1478 C C . GLU A 1 194 ? -17.382 -1.439 18.106 1.00 76.81 194 GLU A C 1
ATOM 1480 O O . GLU A 1 194 ? -17.779 -1.858 19.195 1.00 76.81 194 GLU A O 1
ATOM 1485 N N . ARG A 1 195 ? -16.680 -2.226 17.278 1.00 71.00 195 ARG A N 1
ATOM 1486 C CA . ARG A 1 195 ? -16.304 -3.608 17.624 1.00 71.00 195 ARG A CA 1
ATOM 1487 C C . ARG A 1 195 ? -15.465 -3.685 18.900 1.00 71.00 195 ARG A C 1
ATOM 1489 O O . ARG A 1 195 ? -15.650 -4.618 19.678 1.00 71.00 195 ARG A O 1
ATOM 1496 N N . TYR A 1 196 ? -14.579 -2.715 19.133 1.00 65.00 196 TYR A N 1
ATOM 1497 C CA . TYR A 1 196 ? -13.821 -2.612 20.382 1.00 65.00 196 TYR A CA 1
ATOM 1498 C C . TYR A 1 196 ? -14.745 -2.309 21.571 1.00 65.00 196 TYR A C 1
ATOM 1500 O O . TYR A 1 196 ? -14.677 -2.990 22.596 1.00 65.00 196 TYR A O 1
ATOM 1508 N N . LEU A 1 197 ? -15.658 -1.344 21.416 1.00 65.50 197 LEU A N 1
ATOM 1509 C CA . LEU A 1 197 ? -16.591 -0.931 22.473 1.00 65.50 197 LEU A CA 1
ATOM 1510 C C . LEU A 1 197 ? -17.591 -2.027 22.871 1.00 65.50 197 LEU A C 1
ATOM 1512 O O . LEU A 1 197 ? -18.041 -2.050 24.014 1.00 65.50 197 LEU A O 1
ATOM 1516 N N . ARG A 1 198 ? -17.919 -2.956 21.966 1.00 70.31 198 ARG A N 1
ATOM 1517 C CA . ARG A 1 198 ? -18.840 -4.073 22.242 1.00 70.31 198 ARG A CA 1
ATOM 1518 C C . ARG A 1 198 ? -18.228 -5.201 23.081 1.00 70.31 198 ARG A C 1
ATOM 1520 O O . ARG A 1 198 ? -18.976 -5.967 23.681 1.00 70.31 198 ARG A O 1
ATOM 1527 N N . ALA A 1 199 ? -16.900 -5.320 23.156 1.00 64.12 199 ALA A N 1
ATOM 1528 C CA . ALA A 1 199 ? -16.240 -6.376 23.934 1.00 64.12 199 ALA A CA 1
ATOM 1529 C C . ALA A 1 199 ? -14.987 -5.891 24.699 1.00 64.12 199 ALA A C 1
ATOM 1531 O O . ALA A 1 199 ? -13.922 -6.497 24.591 1.00 64.12 199 ALA A O 1
ATOM 1532 N N . PRO A 1 200 ? -15.088 -4.853 25.550 1.00 59.25 200 PRO A N 1
ATOM 1533 C CA . PRO A 1 200 ? -13.931 -4.201 26.173 1.00 59.25 200 PRO A CA 1
ATOM 1534 C C . PRO A 1 200 ? -13.104 -5.138 27.068 1.00 59.25 200 PRO A C 1
ATOM 1536 O O . PRO A 1 200 ? -11.893 -4.974 27.188 1.00 59.25 200 PRO A O 1
ATOM 1539 N N . LYS A 1 201 ? -13.724 -6.177 27.651 1.00 59.47 201 LYS A N 1
ATOM 1540 C CA . LYS A 1 201 ? -13.036 -7.193 28.474 1.00 59.47 201 LYS A CA 1
ATOM 1541 C C . LYS A 1 201 ? -12.039 -8.054 27.687 1.00 59.47 201 LYS A C 1
ATOM 1543 O O . LYS A 1 201 ? -11.126 -8.606 28.287 1.00 59.47 201 LYS A O 1
ATOM 1548 N N . GLN A 1 202 ? -12.191 -8.159 26.366 1.00 57.59 202 GLN A N 1
ATOM 1549 C CA . GLN A 1 202 ? -11.216 -8.829 25.499 1.00 57.59 202 GLN A CA 1
ATOM 1550 C C . GLN A 1 202 ? -9.995 -7.936 25.209 1.00 57.59 202 GLN A C 1
ATOM 1552 O O . GLN A 1 202 ? -9.001 -8.417 24.668 1.00 57.59 202 GLN A O 1
ATOM 1557 N N . PHE A 1 203 ? -10.052 -6.644 25.561 1.00 55.31 203 PHE A N 1
ATOM 1558 C CA . PHE A 1 203 ? -9.101 -5.630 25.107 1.00 55.31 203 PHE A CA 1
ATOM 1559 C C . PHE A 1 203 ? -8.588 -4.765 26.265 1.00 55.31 203 PHE A C 1
ATOM 1561 O O . PHE A 1 203 ? -8.927 -3.581 26.363 1.00 55.31 203 PHE A O 1
ATOM 1568 N N . PRO A 1 204 ? -7.746 -5.322 27.153 1.00 54.56 204 PRO A N 1
ATOM 1569 C CA . PRO A 1 204 ? -7.173 -4.547 28.243 1.00 54.56 204 PRO A CA 1
ATOM 1570 C C . PRO A 1 204 ? -6.388 -3.357 27.674 1.00 54.56 204 PRO A C 1
ATOM 1572 O O . PRO A 1 204 ? -5.567 -3.532 26.779 1.00 54.56 204 PRO A O 1
ATOM 1575 N N . LEU A 1 205 ? -6.626 -2.152 28.205 1.00 51.84 205 LEU A N 1
ATOM 1576 C CA . LEU A 1 205 ? -5.972 -0.886 27.809 1.00 51.84 205 LEU A CA 1
ATOM 1577 C C . LEU A 1 205 ? -4.439 -0.909 27.952 1.00 51.84 205 LEU A C 1
ATOM 1579 O O . LEU A 1 205 ? -3.741 -0.016 27.480 1.00 51.84 205 LEU A O 1
ATOM 1583 N N . ARG A 1 206 ? -3.906 -1.939 28.609 1.00 52.53 206 ARG A N 1
ATOM 1584 C CA . ARG A 1 206 ? -2.490 -2.276 28.641 1.00 52.53 206 ARG A CA 1
ATOM 1585 C C . ARG A 1 206 ? -2.342 -3.679 28.069 1.00 52.53 206 ARG A C 1
ATOM 1587 O O . ARG A 1 206 ? -3.037 -4.589 28.523 1.00 52.53 206 ARG A O 1
ATOM 1594 N N . ARG A 1 207 ? -1.397 -3.876 27.137 1.00 49.19 207 ARG A N 1
ATOM 1595 C CA . ARG A 1 207 ? -0.840 -5.219 26.899 1.00 49.19 207 ARG A CA 1
ATOM 1596 C C . ARG A 1 207 ? -0.535 -5.794 28.286 1.00 49.19 207 ARG A C 1
ATOM 1598 O O . ARG A 1 207 ? 0.085 -5.067 29.071 1.00 49.19 207 ARG A O 1
ATOM 1605 N N . PRO A 1 208 ? -0.931 -7.036 28.609 1.00 43.78 208 PRO A N 1
ATOM 1606 C CA . PRO A 1 208 ? -0.320 -7.721 29.726 1.00 43.78 208 PRO A CA 1
ATOM 1607 C C . PRO A 1 208 ? 1.174 -7.658 29.434 1.00 43.78 208 PRO A C 1
ATOM 1609 O O . PRO A 1 208 ? 1.661 -8.278 28.485 1.00 43.78 208 PRO A O 1
ATOM 1612 N N . THR A 1 209 ? 1.909 -6.829 30.177 1.00 44.97 209 THR A N 1
ATOM 1613 C CA . THR A 1 209 ? 3.328 -7.080 30.324 1.00 44.97 209 THR A CA 1
ATOM 1614 C C . THR A 1 209 ? 3.352 -8.528 30.763 1.00 44.97 209 THR A C 1
ATOM 1616 O O . THR A 1 209 ? 2.653 -8.887 31.713 1.00 44.97 209 THR A O 1
ATOM 1619 N N . ARG A 1 210 ? 4.031 -9.395 30.007 1.00 41.59 210 ARG A N 1
ATOM 1620 C CA . ARG A 1 210 ? 4.416 -10.689 30.552 1.00 41.59 210 ARG A CA 1
ATOM 1621 C C . ARG A 1 210 ? 5.171 -10.338 31.828 1.00 41.59 210 ARG A C 1
ATOM 1623 O O . ARG A 1 210 ? 6.354 -10.018 31.780 1.00 41.59 210 ARG A O 1
ATOM 1630 N N . LYS A 1 211 ? 4.468 -10.315 32.958 1.00 40.69 211 LYS A N 1
ATOM 1631 C CA . LYS A 1 211 ? 5.078 -10.622 34.224 1.00 40.69 211 LYS A CA 1
ATOM 1632 C C . LYS A 1 211 ? 5.532 -12.043 33.972 1.00 40.69 211 LYS A C 1
ATOM 1634 O O . LYS A 1 211 ? 4.725 -12.954 33.819 1.00 40.69 211 LYS A O 1
ATOM 1639 N N . PHE A 1 212 ? 6.828 -12.196 33.732 1.00 40.41 212 PHE A N 1
ATOM 1640 C CA . PHE A 1 212 ? 7.456 -13.405 34.204 1.00 40.41 212 PHE A CA 1
ATOM 1641 C C . PHE A 1 212 ? 7.109 -13.408 35.686 1.00 40.41 212 PHE A C 1
ATOM 1643 O O . PHE A 1 212 ? 7.691 -12.644 36.453 1.00 40.41 212 PHE A O 1
ATOM 1650 N N . ASP A 1 213 ? 6.052 -14.134 36.041 1.00 38.09 213 ASP A N 1
ATOM 1651 C CA . ASP A 1 213 ? 5.830 -14.545 37.410 1.00 38.09 213 ASP A CA 1
ATOM 1652 C C . ASP A 1 213 ? 7.029 -15.439 37.708 1.00 38.09 213 ASP A C 1
ATOM 1654 O O . ASP A 1 213 ? 7.043 -16.631 37.416 1.00 38.09 213 ASP A O 1
ATOM 1658 N N . VAL A 1 214 ? 8.114 -14.802 38.143 1.00 44.31 214 VAL A N 1
ATOM 1659 C CA . VAL A 1 214 ? 9.157 -15.478 38.889 1.00 44.31 214 VAL A CA 1
ATOM 1660 C C . VAL A 1 214 ? 8.446 -15.874 40.179 1.00 44.31 214 VAL A C 1
ATOM 1662 O O . VAL A 1 214 ? 7.983 -14.977 40.891 1.00 44.31 214 VAL A O 1
ATOM 1665 N N . PRO A 1 215 ? 8.265 -17.176 40.454 1.00 39.91 215 PRO A N 1
ATOM 1666 C CA . PRO A 1 215 ? 7.732 -17.604 41.735 1.00 39.91 215 PRO A CA 1
ATOM 1667 C C . PRO A 1 215 ? 8.597 -16.984 42.840 1.00 39.91 215 PRO A C 1
ATOM 1669 O O . PRO A 1 215 ? 9.825 -16.979 42.697 1.00 39.91 215 PRO A O 1
ATOM 1672 N N . PRO A 1 216 ? 8.012 -16.427 43.912 1.00 49.09 216 PRO A N 1
ATOM 1673 C CA . PRO A 1 216 ? 8.814 -16.074 45.066 1.00 49.09 216 PRO A CA 1
ATOM 1674 C C . PRO A 1 216 ? 9.373 -17.384 45.640 1.00 49.09 216 PRO A C 1
ATOM 1676 O O . PRO A 1 216 ? 8.643 -18.363 45.752 1.00 49.09 216 PRO A O 1
ATOM 1679 N N . GLU A 1 217 ? 10.666 -17.373 45.959 1.00 51.56 217 GLU A N 1
ATOM 1680 C CA . GLU A 1 217 ? 11.438 -18.468 46.568 1.00 51.56 217 GLU A CA 1
ATOM 1681 C C . GLU A 1 217 ? 11.841 -19.625 45.640 1.00 51.56 217 GLU A C 1
ATOM 1683 O O . GLU A 1 217 ? 11.319 -20.734 45.685 1.00 51.56 217 GLU A O 1
ATOM 1688 N N . MET A 1 218 ? 12.913 -19.404 44.881 1.00 47.41 218 MET A N 1
ATOM 1689 C CA . MET A 1 218 ? 14.017 -20.364 44.897 1.00 47.41 218 MET A CA 1
ATOM 1690 C C . MET A 1 218 ? 15.331 -19.593 44.948 1.00 47.41 218 MET A C 1
ATOM 1692 O O . MET A 1 218 ? 15.549 -18.676 44.153 1.00 47.41 218 MET A O 1
ATOM 1696 N N . ASP A 1 219 ? 16.175 -19.955 45.913 1.00 52.38 219 ASP A N 1
ATOM 1697 C CA . ASP A 1 219 ? 17.535 -19.448 46.054 1.00 52.38 219 ASP A CA 1
ATOM 1698 C C . ASP A 1 219 ? 18.267 -19.458 44.703 1.00 52.38 219 ASP A C 1
ATOM 1700 O O . ASP A 1 219 ? 18.117 -20.407 43.921 1.00 52.38 219 ASP A O 1
ATOM 1704 N N . PRO A 1 220 ? 19.067 -18.423 44.389 1.00 48.72 220 PRO A N 1
ATOM 1705 C CA . PRO A 1 220 ? 19.809 -18.398 43.140 1.00 48.72 220 PRO A CA 1
ATOM 1706 C C . PRO A 1 220 ? 20.763 -19.603 43.102 1.00 48.72 220 PRO A C 1
ATOM 1708 O O . PRO A 1 220 ? 21.590 -19.742 44.008 1.00 48.72 220 PRO A O 1
ATOM 1711 N N . PRO A 1 221 ? 20.721 -20.468 42.069 1.00 52.50 221 PRO A N 1
ATOM 1712 C CA . PRO A 1 221 ? 21.746 -21.482 41.923 1.00 52.50 221 PRO A CA 1
ATOM 1713 C C . PRO A 1 221 ? 23.076 -20.767 41.686 1.00 52.50 221 PRO A C 1
ATOM 1715 O O . PRO A 1 221 ? 23.227 -19.969 40.757 1.00 52.50 221 PRO A O 1
ATOM 1718 N N . THR A 1 222 ? 24.037 -21.046 42.563 1.00 59.50 222 THR A N 1
ATOM 1719 C CA . THR A 1 222 ? 25.429 -20.611 42.471 1.00 59.50 222 THR A CA 1
ATOM 1720 C C . THR A 1 222 ? 25.927 -20.777 41.032 1.00 59.50 222 THR A C 1
ATOM 1722 O O . THR A 1 222 ? 25.787 -21.868 40.469 1.00 59.50 222 THR A O 1
ATOM 1725 N N . PRO A 1 223 ? 26.512 -19.744 40.398 1.00 57.81 223 PRO A N 1
ATOM 1726 C CA . PRO A 1 223 ? 26.980 -19.881 39.029 1.00 57.81 223 PRO A CA 1
ATOM 1727 C C . PRO A 1 223 ? 28.075 -20.956 38.973 1.00 57.81 223 PRO A C 1
ATOM 1729 O O . PRO A 1 223 ? 28.980 -20.950 39.817 1.00 57.81 223 PRO A O 1
ATOM 1732 N N . PRO A 1 224 ? 28.053 -21.872 37.988 1.00 53.50 224 PRO A N 1
ATOM 1733 C CA . PRO A 1 224 ? 29.152 -22.801 37.807 1.00 53.50 224 PRO A CA 1
ATOM 1734 C C . PRO A 1 224 ? 30.418 -21.994 37.505 1.00 53.50 224 PRO A C 1
ATOM 1736 O O . PRO A 1 224 ? 30.466 -21.207 36.555 1.00 53.50 224 PRO A O 1
ATOM 1739 N N . ARG A 1 225 ? 31.453 -22.178 38.335 1.00 49.09 225 ARG A N 1
ATOM 1740 C CA . ARG A 1 225 ? 32.801 -21.655 38.091 1.00 49.09 225 ARG A CA 1
ATOM 1741 C C . ARG A 1 225 ? 33.240 -22.092 36.693 1.00 49.09 225 ARG A C 1
ATOM 1743 O O . ARG A 1 225 ? 33.587 -23.250 36.484 1.00 49.09 225 ARG A O 1
ATOM 1750 N N . ARG A 1 226 ? 33.266 -21.159 35.738 1.00 45.66 226 ARG A N 1
ATOM 1751 C CA . ARG A 1 226 ? 33.980 -21.344 34.472 1.00 45.66 226 ARG A CA 1
ATOM 1752 C C . ARG A 1 226 ? 35.471 -21.462 34.785 1.00 45.66 226 ARG A C 1
ATOM 1754 O O . ARG A 1 226 ? 36.144 -20.456 35.001 1.00 45.66 226 ARG A O 1
ATOM 1761 N N . SER A 1 227 ? 35.990 -22.683 34.796 1.00 51.47 227 SER A N 1
ATOM 1762 C CA . SER A 1 227 ? 37.415 -22.946 34.625 1.00 51.47 227 SER A CA 1
ATOM 1763 C C . SER A 1 227 ? 37.794 -22.588 33.186 1.00 51.47 227 SER A C 1
ATOM 1765 O O . SER A 1 227 ? 37.670 -23.382 32.258 1.00 51.47 227 SER A O 1
ATOM 1767 N N . GLY A 1 228 ? 38.210 -21.338 32.978 1.00 50.19 228 GLY A N 1
ATOM 1768 C CA . GLY A 1 228 ? 38.917 -20.966 31.757 1.00 50.19 228 GLY A CA 1
ATOM 1769 C C . GLY A 1 228 ? 40.254 -21.719 31.668 1.00 50.19 228 GLY A C 1
ATOM 1770 O O . GLY A 1 228 ? 40.849 -22.022 32.706 1.00 50.19 228 GLY A O 1
ATOM 1771 N N . PRO A 1 229 ? 40.746 -22.030 30.457 1.00 58.81 229 PRO A N 1
ATOM 1772 C CA . PRO A 1 229 ? 42.041 -22.677 30.289 1.00 58.81 229 PRO A CA 1
ATOM 1773 C C . PRO A 1 229 ? 43.173 -21.770 30.808 1.00 58.81 229 PRO A C 1
ATOM 1775 O O . PRO A 1 229 ? 43.053 -20.540 30.753 1.00 58.81 229 PRO A O 1
ATOM 1778 N N . PRO A 1 230 ? 44.279 -22.347 31.315 1.00 55.38 230 PRO A N 1
ATOM 1779 C CA . PRO A 1 230 ? 45.345 -21.587 31.951 1.00 55.38 230 PRO A CA 1
ATOM 1780 C C . PRO A 1 230 ? 45.980 -20.607 30.960 1.00 55.38 230 PRO A C 1
ATOM 1782 O O . PRO A 1 230 ? 46.443 -20.968 29.876 1.00 55.38 230 PRO A O 1
ATOM 1785 N N . ARG A 1 231 ? 46.000 -19.333 31.355 1.00 50.12 231 ARG A N 1
ATOM 1786 C CA . ARG A 1 231 ? 46.651 -18.240 30.631 1.00 50.12 231 ARG A CA 1
ATOM 1787 C C . ARG A 1 231 ? 48.157 -18.532 30.592 1.00 50.12 231 ARG A C 1
ATOM 1789 O O . ARG A 1 231 ? 48.788 -18.619 31.642 1.00 50.12 231 ARG A O 1
ATOM 1796 N N . LYS A 1 232 ? 48.734 -18.701 29.396 1.00 48.97 232 LYS A N 1
ATOM 1797 C CA . LYS A 1 232 ? 50.187 -18.873 29.215 1.00 48.97 232 LYS A CA 1
ATOM 1798 C C . LYS A 1 232 ? 50.928 -17.710 29.884 1.00 48.97 232 LYS A C 1
ATOM 1800 O O . LYS A 1 232 ? 50.685 -16.549 29.556 1.00 48.97 232 LYS A O 1
ATOM 1805 N N . ALA A 1 233 ? 51.826 -18.037 30.810 1.00 45.78 233 ALA A N 1
ATOM 1806 C CA . ALA A 1 233 ? 52.729 -17.083 31.433 1.00 45.78 233 ALA A CA 1
ATOM 1807 C C . ALA A 1 233 ? 53.635 -16.457 30.362 1.00 45.78 233 ALA A C 1
ATOM 1809 O O . ALA A 1 233 ? 54.374 -17.150 29.660 1.00 45.78 233 ALA A O 1
ATOM 1810 N N . ARG A 1 234 ? 53.564 -15.133 30.230 1.00 43.53 234 ARG A N 1
ATOM 1811 C CA . ARG A 1 234 ? 54.493 -14.337 29.430 1.00 43.53 234 ARG A CA 1
ATOM 1812 C C . ARG A 1 234 ? 55.808 -14.275 30.208 1.00 43.53 234 ARG A C 1
ATOM 1814 O O . ARG A 1 234 ? 55.869 -13.612 31.237 1.00 43.53 234 ARG A O 1
ATOM 1821 N N . LYS A 1 235 ? 56.836 -14.994 29.747 1.00 46.03 235 LYS A N 1
ATOM 1822 C CA . LYS A 1 235 ? 58.203 -14.847 30.263 1.00 46.03 235 LYS A CA 1
ATOM 1823 C C . LYS A 1 235 ? 58.701 -13.445 29.913 1.00 46.03 235 LYS A C 1
ATOM 1825 O O . LYS A 1 235 ? 58.923 -13.132 28.748 1.00 46.03 235 LYS A O 1
ATOM 1830 N N . SER A 1 236 ? 58.852 -12.611 30.930 1.00 45.47 236 SER A N 1
ATOM 1831 C CA . SER A 1 236 ? 59.777 -11.487 30.928 1.00 45.47 236 SER A CA 1
ATOM 1832 C C . SER A 1 236 ? 61.193 -12.045 31.074 1.00 45.47 236 SER A C 1
ATOM 1834 O O . SER A 1 2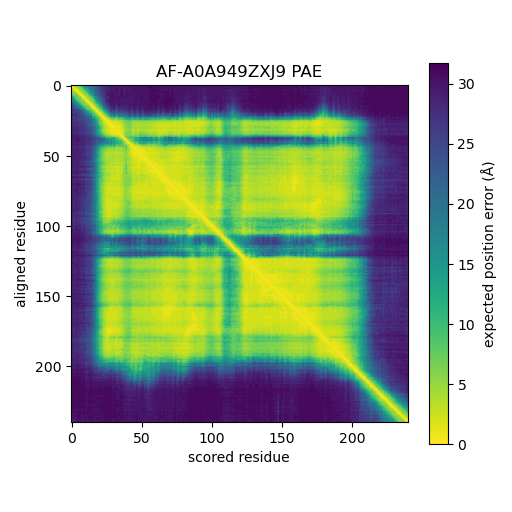36 ? 61.519 -12.619 32.111 1.00 45.47 236 SER A O 1
ATOM 1836 N N . GLN A 1 237 ? 62.024 -11.889 30.047 1.00 43.41 237 GLN A N 1
ATOM 1837 C CA . GLN A 1 237 ? 63.474 -11.883 30.211 1.00 43.41 237 GLN A CA 1
ATOM 1838 C C . GLN A 1 237 ? 63.966 -10.483 29.860 1.00 43.41 237 GLN A C 1
ATOM 1840 O O . GLN A 1 237 ? 63.892 -10.044 28.716 1.00 43.41 237 GLN A O 1
ATOM 1845 N N . GLN A 1 238 ? 64.376 -9.781 30.910 1.00 42.91 238 GLN A N 1
ATOM 1846 C CA . GLN A 1 238 ? 65.356 -8.712 30.860 1.00 42.91 238 GLN A CA 1
ATOM 1847 C C . GLN A 1 238 ? 66.756 -9.343 30.869 1.00 42.91 238 GLN A C 1
ATOM 1849 O O . GLN A 1 238 ? 66.946 -10.416 31.446 1.00 42.91 238 GLN A O 1
ATOM 1854 N N . SER A 1 239 ? 67.694 -8.577 30.311 1.00 42.22 239 SER A N 1
ATOM 1855 C CA . SER A 1 239 ? 69.142 -8.599 30.548 1.00 42.22 239 SER A CA 1
ATOM 1856 C C . SER A 1 239 ? 69.991 -9.443 29.598 1.00 42.22 239 SER A C 1
ATOM 1858 O O . SER A 1 239 ? 70.210 -10.637 29.798 1.00 42.22 239 SER A O 1
ATOM 1860 N N . GLY A 1 240 ? 70.522 -8.718 28.616 1.00 38.19 240 GLY A N 1
ATOM 1861 C CA . GLY A 1 240 ? 71.736 -8.945 27.845 1.00 38.19 240 GLY A CA 1
ATOM 1862 C C . GLY A 1 240 ? 72.087 -7.609 27.214 1.00 38.19 240 GLY A C 1
ATOM 1863 O O . GLY A 1 240 ? 71.344 -7.236 26.283 1.00 38.19 240 GLY A O 1
#

Mean predicted aligned error: 15.04 Å

Foldseek 3Di:
DDDDDDDDDDDDDDPPPPPPPLQQWDKDAPVVLLVQCPDPDLLLLLLLCVLLVPDSVLSVVCSVCVQQDWQSSVVSSCQSLLKWKKKFLDRVLQQDLDQVGDIETQPDPDPPGHAPRHDHPHDALVNLCVVVVHDLVRLCVVLVHDSVQSVCLSVRGHGNNSVQSSSVVSSIGMMMTHHSVDPGSVRSSVVSSVVCVVCVVVRPSDDPPPPPPPDPDDDDPDDPPPPDPDDDDDDDDDDD